Protein AF-A0A935FJX3-F1 (afdb_monomer_lite)

Radius of gyration: 23.92 Å; chains: 1; bounding box: 77×52×72 Å

Sequence (218 aa):
MLRWHYKDALSHGRLLGLSLAWVVLCGPGRDALGQTPKPPTNLRIGAASFPNAQSTGIPAGTVLTPYTGPKVITIATTVIDSKVITGGLEIRAANVLVKNCKISGVGSGEDVIAIATESTGASVTIQDSEIDAGSGPYTGIGDINWTALRVNIYNGHRGVHCYDNCTLQDSYLHDQWAATDGTTHESAARMGQRSRFIHNTLWCNAPISLRTAVALPT

Foldseek 3Di:
DDDDDDDDDDDDDDDDDDDDDDDDDDDDDDDDDDDDPDDPPPPPPPPPDFADPQQFAADPPQAEDADPDDQEACDAQAEAERYEAEAAHEFLYAEYEYENYEFEHHSDDQENYHYDPPRPRGAYEYGRHEFESDQEQHEDEEEDHYEYYRYEYEEHLEDYEYQYQYEYESYEQDQYHDDLVNPGHRFPYHDHPNYHYYRHHRDPPHPPPPPDDPPDDD

Secondary structure (DSSP, 8-state):
--------------------PPP------------PPPPP------TTS---TTTSSSPTT---EE--S-SEE-STT-EEESEEEES-EEE-STTEEEES-EEES-SBTTEEEEE-TTSTT--EEEES-EEE--SSS-EEE-SBSEEEES-EEESSSEEEEEEES-EEES-EE--PPPPTTS-S--EEEEEEET-EEES-EE----------------

pLDDT: mean 80.17, std 25.51, range [26.7, 98.94]

Structure (mmCIF, N/CA/C/O backbone):
data_AF-A0A935FJX3-F1
#
_entry.id   AF-A0A935FJX3-F1
#
loop_
_atom_site.group_PDB
_atom_site.id
_atom_site.type_symbol
_atom_site.label_atom_id
_atom_site.label_alt_id
_atom_site.label_comp_id
_atom_site.label_asym_id
_atom_site.label_entity_id
_atom_site.label_seq_id
_atom_site.pdbx_PDB_ins_code
_atom_site.Cartn_x
_atom_site.Cartn_y
_atom_site.Cartn_z
_atom_site.occupancy
_atom_site.B_iso_or_equiv
_atom_site.auth_seq_id
_atom_site.auth_comp_id
_atom_site.auth_asym_id
_atom_site.auth_atom_id
_atom_site.pdbx_PDB_model_num
ATOM 1 N N . MET A 1 1 ? 8.846 -27.913 28.212 1.00 38.25 1 MET A N 1
ATOM 2 C CA . MET A 1 1 ? 8.078 -28.937 27.468 1.00 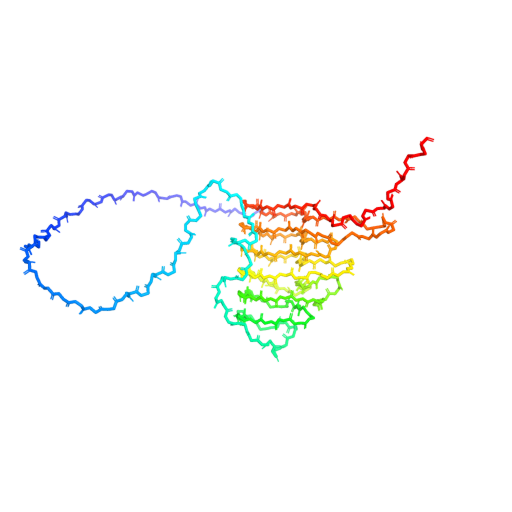38.25 1 MET A CA 1
ATOM 3 C C . MET A 1 1 ? 6.611 -28.817 27.859 1.00 38.25 1 MET A C 1
ATOM 5 O O . MET A 1 1 ? 6.227 -29.355 28.886 1.00 38.25 1 MET A O 1
ATOM 9 N N . LEU A 1 2 ? 5.810 -28.068 27.098 1.00 28.97 2 LEU A N 1
ATOM 10 C CA . LEU A 1 2 ? 4.356 -28.008 27.285 1.00 28.97 2 LEU A CA 1
ATOM 11 C C . LEU A 1 2 ? 3.701 -28.817 26.161 1.00 28.97 2 LEU A C 1
ATOM 13 O O . LEU A 1 2 ? 3.916 -28.533 24.984 1.00 28.97 2 LEU A O 1
ATOM 17 N N . ARG A 1 3 ? 2.968 -29.867 26.540 1.00 29.84 3 ARG A N 1
ATOM 18 C CA . ARG A 1 3 ? 2.226 -30.748 25.633 1.00 29.84 3 ARG A CA 1
ATOM 19 C C . ARG A 1 3 ? 0.878 -30.116 25.292 1.00 29.84 3 ARG A C 1
ATOM 21 O O . ARG A 1 3 ? 0.120 -29.765 26.190 1.00 29.84 3 ARG A O 1
ATOM 28 N N . TRP A 1 4 ? 0.583 -30.034 23.999 1.00 26.70 4 TRP A N 1
ATOM 29 C CA . TRP A 1 4 ? -0.745 -29.762 23.460 1.00 26.70 4 TRP A CA 1
ATOM 30 C C . TRP A 1 4 ? -1.534 -31.074 23.378 1.00 26.70 4 TRP A C 1
ATOM 32 O O . TRP A 1 4 ? -1.023 -32.071 22.871 1.00 26.70 4 TRP A O 1
ATOM 42 N N . HIS A 1 5 ? -2.777 -31.074 23.859 1.00 33.53 5 HIS A N 1
ATOM 43 C CA . HIS A 1 5 ? -3.756 -32.126 23.594 1.00 33.53 5 HIS A CA 1
ATOM 44 C C . HIS A 1 5 ? -4.903 -31.517 22.789 1.00 33.53 5 HIS A C 1
ATOM 46 O O . HIS A 1 5 ? -5.644 -30.688 23.309 1.00 33.53 5 HIS A O 1
ATOM 52 N N . TYR A 1 6 ? -5.060 -31.942 21.537 1.00 31.56 6 TYR A N 1
ATOM 53 C CA . TYR A 1 6 ? -6.287 -31.750 20.768 1.00 31.56 6 TYR A CA 1
ATOM 54 C C . TYR A 1 6 ? -6.837 -33.143 20.450 1.00 31.56 6 TYR A C 1
ATOM 56 O O . TYR A 1 6 ? -6.090 -34.011 20.000 1.00 31.56 6 TYR A O 1
ATOM 64 N N . LYS A 1 7 ? -8.104 -33.384 20.796 1.00 32.78 7 LYS A N 1
ATOM 65 C CA . LYS A 1 7 ? -8.831 -34.625 20.511 1.00 32.78 7 LYS A CA 1
ATOM 66 C C . LYS A 1 7 ? -9.799 -34.364 19.361 1.00 32.78 7 LYS A C 1
ATOM 68 O O . LYS A 1 7 ? -10.560 -33.402 19.418 1.00 32.78 7 LYS A O 1
ATOM 73 N N . ASP A 1 8 ? -9.773 -35.251 18.376 1.00 33.62 8 ASP A N 1
ATOM 74 C CA . ASP A 1 8 ? -10.731 -35.339 17.276 1.00 33.62 8 ASP A CA 1
ATOM 75 C C . ASP A 1 8 ? -12.126 -35.777 17.751 1.00 33.62 8 ASP A C 1
ATOM 77 O O . ASP A 1 8 ? -12.247 -36.597 18.666 1.00 33.62 8 ASP A O 1
ATOM 81 N N . ALA A 1 9 ? -13.172 -35.321 17.053 1.00 32.72 9 ALA A N 1
ATOM 82 C CA . ALA A 1 9 ? -14.440 -36.043 16.945 1.00 32.72 9 ALA A CA 1
ATOM 83 C C . ALA A 1 9 ? -15.172 -35.708 15.630 1.00 32.72 9 ALA A C 1
ATOM 85 O O . ALA A 1 9 ? -15.489 -34.558 15.333 1.00 32.72 9 ALA A O 1
ATOM 86 N N . LEU A 1 10 ? -15.436 -36.764 14.859 1.00 31.12 10 LEU A N 1
ATOM 87 C CA . LEU A 1 10 ? -16.266 -36.846 13.654 1.00 31.12 10 LEU A CA 1
ATOM 88 C C . LEU A 1 10 ? -17.770 -36.745 13.991 1.00 31.12 10 LEU A C 1
ATOM 90 O O . LEU A 1 10 ? -18.183 -37.236 15.038 1.00 31.12 10 LEU A O 1
ATOM 94 N N . SER A 1 11 ? -18.616 -36.272 13.061 1.00 31.97 11 SER A N 1
ATOM 95 C CA . SER A 1 11 ? -19.652 -37.109 12.399 1.00 31.97 11 SER A CA 1
ATOM 96 C C . SER A 1 11 ? -20.742 -36.334 11.620 1.00 31.97 11 SER A C 1
ATOM 98 O O . SER A 1 11 ? -21.301 -35.345 12.073 1.00 31.97 11 SER A O 1
ATOM 100 N N . HIS A 1 12 ? -20.986 -36.856 10.410 1.00 30.33 12 HIS A N 1
ATOM 101 C CA . HIS A 1 12 ? -22.180 -36.960 9.550 1.00 30.33 12 HIS A CA 1
ATOM 102 C C . HIS A 1 12 ? -23.479 -36.164 9.804 1.00 30.33 12 HIS A C 1
ATOM 104 O O . HIS A 1 12 ? -24.055 -36.189 10.883 1.00 30.33 12 HIS A O 1
ATOM 110 N N . GLY A 1 13 ? -24.069 -35.683 8.696 1.00 31.23 13 GLY A N 1
ATOM 111 C CA . GLY A 1 13 ? -25.506 -35.392 8.595 1.00 31.23 13 GLY A CA 1
ATOM 112 C C . GLY A 1 13 ? -25.940 -34.833 7.233 1.00 31.23 13 GLY A C 1
ATOM 113 O O . GLY A 1 13 ? -26.041 -33.623 7.067 1.00 31.23 13 GLY A O 1
ATOM 114 N N . ARG A 1 14 ? -26.204 -35.705 6.246 1.00 35.34 14 ARG A N 1
ATOM 115 C CA . ARG A 1 14 ? -26.937 -35.369 5.005 1.00 35.34 14 ARG A CA 1
ATOM 116 C C . ARG A 1 14 ? -28.437 -35.347 5.306 1.00 35.34 14 ARG A C 1
ATOM 118 O O . ARG A 1 14 ? -28.954 -36.346 5.794 1.00 35.34 14 ARG A O 1
ATOM 125 N N . LEU A 1 15 ? -29.134 -34.282 4.915 1.00 34.88 15 LEU A N 1
ATOM 126 C CA . LEU A 1 15 ? -30.597 -34.238 4.841 1.00 34.88 15 LEU A CA 1
ATOM 127 C C . LEU A 1 15 ? -31.019 -33.687 3.474 1.00 34.88 15 LEU A C 1
ATOM 129 O O . LEU A 1 15 ? -30.702 -32.558 3.107 1.00 34.88 15 LEU A O 1
ATOM 133 N N . LEU A 1 16 ? -31.698 -34.549 2.716 1.00 34.72 16 LEU A N 1
ATOM 134 C CA . LEU A 1 16 ? -32.456 -34.239 1.508 1.00 34.72 16 LEU A CA 1
ATOM 135 C C . LEU A 1 16 ? -33.754 -33.525 1.916 1.00 34.72 16 LEU A C 1
ATOM 137 O O . LEU A 1 16 ? -34.472 -34.020 2.782 1.00 34.72 16 LEU A O 1
ATOM 141 N N . GLY A 1 17 ? -34.060 -32.392 1.282 1.00 34.31 17 GLY A N 1
ATOM 142 C CA . GLY A 1 17 ? -35.293 -31.626 1.482 1.00 34.31 17 GLY A CA 1
ATOM 143 C C . GLY A 1 17 ? -35.914 -31.255 0.136 1.00 34.31 17 GLY A C 1
ATOM 144 O O . GLY A 1 17 ? -35.221 -30.776 -0.756 1.00 34.31 17 GLY A O 1
ATOM 145 N N . LEU A 1 18 ? -37.200 -31.566 -0.006 1.00 33.59 18 LEU A N 1
ATOM 146 C CA . LEU A 1 18 ? -37.967 -31.664 -1.245 1.00 33.59 18 LEU A CA 1
ATOM 147 C C . LEU A 1 18 ? -38.225 -30.333 -1.976 1.00 33.59 18 LEU A C 1
ATOM 149 O O . LEU A 1 18 ? -38.436 -29.288 -1.369 1.00 33.59 18 LEU A O 1
ATOM 153 N N . SER A 1 19 ? -38.281 -30.440 -3.309 1.00 34.25 19 SER A N 1
ATOM 154 C CA . SER A 1 19 ? -38.755 -29.427 -4.260 1.00 34.25 19 SER A CA 1
ATOM 155 C C . SER A 1 19 ? -40.263 -29.191 -4.146 1.00 34.25 19 SER A C 1
ATOM 157 O O . SER A 1 19 ? -41.042 -30.138 -4.226 1.00 34.25 19 SER A O 1
ATOM 159 N N . LEU A 1 20 ? -40.668 -27.920 -4.085 1.00 35.16 20 LEU A N 1
ATOM 160 C CA . LEU A 1 20 ? -42.010 -27.465 -4.450 1.00 35.16 20 LEU A CA 1
ATOM 161 C C . LEU A 1 20 ? -41.908 -26.653 -5.745 1.00 35.16 20 LEU A C 1
ATOM 163 O O . LEU A 1 20 ? -41.325 -25.570 -5.772 1.00 35.16 20 LEU A O 1
ATOM 167 N N . ALA A 1 21 ? -42.461 -27.210 -6.822 1.00 32.62 21 ALA A N 1
ATOM 168 C CA . ALA A 1 21 ? -42.604 -26.548 -8.108 1.00 32.62 21 ALA A CA 1
ATOM 169 C C . ALA A 1 21 ? -43.869 -25.679 -8.098 1.00 32.62 21 ALA A C 1
ATOM 171 O O . ALA A 1 21 ? -44.973 -26.184 -7.898 1.00 32.62 21 ALA A O 1
ATOM 172 N N . TRP A 1 22 ? -43.710 -24.378 -8.335 1.00 30.72 22 TRP A N 1
ATOM 173 C CA . TRP A 1 22 ? -44.823 -23.483 -8.634 1.00 30.72 22 TRP A CA 1
ATOM 174 C C . TRP A 1 22 ? -45.103 -23.512 -10.135 1.00 30.72 22 TRP A C 1
ATOM 176 O O . TRP A 1 22 ? -44.237 -23.200 -10.951 1.00 30.72 22 TRP A O 1
ATOM 186 N N . VAL A 1 23 ? -46.328 -23.892 -10.490 1.00 32.59 23 VAL A N 1
ATOM 187 C CA . VAL A 1 23 ? -46.884 -23.726 -11.833 1.00 32.59 23 VAL A CA 1
ATOM 188 C C . VAL A 1 23 ? -47.288 -22.261 -11.984 1.00 32.59 23 VAL A C 1
ATOM 190 O O . VAL A 1 23 ? -48.165 -21.789 -11.264 1.00 32.59 23 VAL A O 1
ATOM 193 N N . VAL A 1 24 ? -46.667 -21.540 -12.918 1.00 40.38 24 VAL A N 1
ATOM 194 C CA . VAL A 1 24 ? -47.143 -20.224 -13.366 1.00 40.38 24 VAL A CA 1
ATOM 195 C C . VAL A 1 24 ? -47.725 -20.393 -14.766 1.00 40.38 24 VAL A C 1
ATOM 197 O O . VAL A 1 24 ? -47.026 -20.763 -15.707 1.00 40.38 24 VAL A O 1
ATOM 200 N N . LEU A 1 25 ? -49.033 -20.157 -14.875 1.00 35.94 25 LEU A N 1
ATOM 201 C CA . LEU A 1 25 ? -49.780 -20.101 -16.128 1.00 35.94 25 LEU A CA 1
ATOM 202 C C . LEU A 1 25 ? -49.376 -18.856 -16.932 1.00 35.94 25 LEU A C 1
ATOM 204 O O . LEU A 1 25 ? -49.305 -17.752 -16.396 1.00 35.94 25 LEU A O 1
ATOM 208 N N . CYS A 1 26 ? -49.132 -19.044 -18.228 1.00 30.09 26 CYS A N 1
ATOM 209 C CA . CYS A 1 26 ? -48.852 -17.980 -19.187 1.00 30.09 26 CYS A CA 1
ATOM 210 C C . CYS A 1 26 ? -50.169 -17.335 -19.660 1.00 30.09 26 CYS A C 1
ATOM 212 O O . CYS A 1 26 ? -51.070 -18.044 -20.108 1.00 30.09 26 CYS A O 1
ATOM 214 N N . GLY A 1 27 ? -50.274 -16.006 -19.584 1.00 34.66 27 GLY A N 1
ATOM 215 C CA . GLY A 1 27 ? -51.325 -15.208 -20.227 1.00 34.66 27 GLY A CA 1
ATOM 21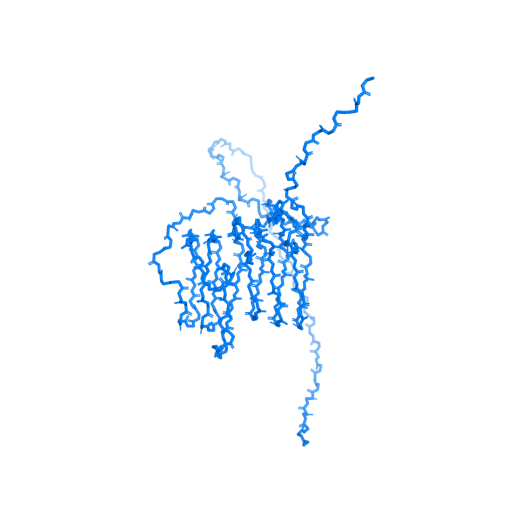6 C C . GLY A 1 27 ? -50.702 -14.154 -21.159 1.00 34.66 27 GLY A C 1
ATOM 217 O O . GLY A 1 27 ? -49.608 -13.677 -20.850 1.00 34.66 27 GLY A O 1
ATOM 218 N N . PRO A 1 28 ? -51.333 -13.790 -22.296 1.00 42.62 28 PRO A N 1
ATOM 219 C CA . PRO A 1 28 ? -50.739 -12.867 -23.259 1.00 42.62 28 PRO A CA 1
ATOM 220 C C . PRO A 1 28 ? -51.239 -11.416 -23.124 1.00 42.62 28 PRO A C 1
ATOM 222 O O . PRO A 1 28 ? -52.433 -11.162 -22.987 1.00 42.62 28 PRO A O 1
ATOM 225 N N . GLY A 1 29 ? -50.305 -10.480 -23.324 1.00 35.19 29 GLY A N 1
ATOM 226 C CA . GLY A 1 29 ? -50.526 -9.068 -23.675 1.00 35.19 29 GLY A CA 1
ATOM 227 C C . GLY A 1 29 ? -50.373 -8.086 -22.510 1.00 35.19 29 GLY A C 1
ATOM 228 O O . GLY A 1 29 ? -50.667 -8.428 -21.377 1.00 35.19 29 GLY A O 1
ATOM 229 N N . ARG A 1 30 ? -49.933 -6.839 -22.689 1.00 45.28 30 ARG A N 1
ATOM 230 C CA . ARG A 1 30 ? -49.362 -6.057 -23.803 1.00 45.28 30 ARG A CA 1
ATOM 231 C C . ARG A 1 30 ? -48.842 -4.752 -23.153 1.00 45.28 30 ARG A C 1
ATOM 233 O O . ARG A 1 30 ? -49.389 -4.326 -22.144 1.00 45.28 30 ARG A O 1
ATOM 240 N N . ASP A 1 31 ? -47.845 -4.148 -23.791 1.00 38.53 31 ASP A N 1
ATOM 241 C CA . ASP A 1 31 ? -47.455 -2.728 -23.737 1.00 38.53 31 ASP A CA 1
ATOM 242 C C . ASP A 1 31 ? -46.665 -2.149 -22.537 1.00 38.53 31 ASP A C 1
ATOM 244 O O . ASP A 1 31 ? -47.139 -2.025 -21.417 1.00 38.53 31 ASP A O 1
ATOM 248 N N . ALA A 1 32 ? -45.445 -1.721 -22.905 1.00 45.38 32 ALA A N 1
ATOM 249 C CA . ALA A 1 32 ? -44.618 -0.605 -22.433 1.00 45.38 32 ALA A CA 1
ATOM 250 C C . ALA A 1 32 ? -44.370 -0.404 -20.923 1.00 45.38 32 ALA A C 1
ATOM 252 O O . ALA A 1 32 ? -45.281 -0.111 -20.162 1.00 45.38 32 ALA A O 1
ATOM 253 N N . LEU A 1 33 ? -43.082 -0.401 -20.538 1.00 39.25 33 LEU A N 1
ATOM 254 C CA . LEU A 1 33 ? -42.351 0.730 -19.926 1.00 39.25 33 LEU A CA 1
ATOM 255 C C . LEU A 1 33 ? -41.021 0.242 -19.311 1.00 39.25 33 LEU A C 1
ATOM 257 O O . LEU A 1 33 ? -40.998 -0.686 -18.512 1.00 39.25 33 LEU A O 1
ATOM 261 N N . GLY A 1 34 ? -39.921 0.925 -19.647 1.00 33.69 34 GLY A N 1
ATOM 262 C CA . GLY A 1 34 ? -38.674 0.905 -18.873 1.00 33.69 34 GLY A CA 1
ATOM 263 C C . GLY A 1 34 ? -37.675 -0.194 -19.238 1.00 33.69 34 GLY A C 1
ATOM 264 O O . GLY A 1 34 ? -37.813 -1.347 -18.842 1.00 33.69 34 GLY A O 1
ATOM 265 N N . GLN A 1 35 ? -36.586 0.185 -19.914 1.00 36.38 35 GLN A N 1
ATOM 266 C CA . GLN A 1 35 ? -35.356 -0.600 -19.836 1.00 36.38 35 GLN A CA 1
ATOM 267 C C . GLN A 1 35 ? -34.901 -0.589 -18.373 1.00 36.38 35 GLN A C 1
ATOM 269 O O . GLN A 1 35 ? -34.485 0.442 -17.847 1.00 36.38 35 GLN A O 1
ATOM 274 N N . THR A 1 36 ? -35.022 -1.727 -17.699 1.00 39.03 36 THR A N 1
ATOM 275 C CA . THR A 1 36 ? -34.422 -1.938 -16.384 1.00 39.03 36 THR A CA 1
ATOM 276 C C . THR A 1 36 ? -32.908 -1.750 -16.506 1.00 39.03 36 THR A C 1
ATOM 278 O O . THR A 1 36 ? -32.323 -2.343 -17.422 1.00 39.03 36 THR A O 1
ATOM 281 N N . PRO A 1 37 ? -32.245 -0.978 -15.624 1.00 40.06 37 PRO A N 1
ATOM 282 C CA . PRO A 1 37 ? -30.791 -0.903 -15.613 1.00 40.06 37 PRO A CA 1
ATOM 283 C C . PRO A 1 37 ? -30.228 -2.319 -15.544 1.00 40.06 37 PRO A C 1
ATOM 285 O O . PRO A 1 37 ? -30.599 -3.096 -14.661 1.00 40.06 37 PRO A O 1
ATOM 288 N N . LYS A 1 38 ? -29.361 -2.669 -16.499 1.00 37.69 38 LYS A N 1
ATOM 289 C CA . LYS A 1 38 ? -28.618 -3.926 -16.455 1.00 37.69 38 LYS A CA 1
ATOM 290 C C . LYS A 1 38 ? -27.923 -3.980 -15.086 1.00 37.69 38 LYS A C 1
ATOM 292 O O . LYS A 1 38 ? -27.174 -3.048 -14.783 1.00 37.69 38 LYS A O 1
ATOM 297 N N . PRO A 1 39 ? -28.155 -5.016 -14.259 1.00 41.69 39 PRO A N 1
ATOM 298 C CA . PRO A 1 39 ? -27.403 -5.189 -13.024 1.00 41.69 39 PRO A CA 1
ATOM 299 C C . PRO A 1 39 ? -25.911 -5.124 -13.365 1.00 41.69 39 PRO A C 1
ATOM 301 O O . PRO A 1 39 ? -25.533 -5.697 -14.397 1.00 41.69 39 PRO A O 1
ATOM 304 N N . PRO A 1 40 ? -25.065 -4.436 -12.572 1.00 49.22 40 PRO A N 1
ATOM 305 C CA . PRO A 1 40 ? -23.633 -4.456 -12.818 1.00 49.22 40 PRO A CA 1
ATOM 306 C C . PRO A 1 40 ? -23.228 -5.918 -12.937 1.00 49.22 40 PRO A C 1
ATOM 308 O O . PRO A 1 40 ? -23.561 -6.745 -12.084 1.00 49.22 40 PRO A O 1
ATOM 311 N N . THR A 1 41 ? -22.612 -6.262 -14.065 1.00 51.47 41 THR A N 1
ATOM 312 C CA . THR A 1 41 ? -22.058 -7.589 -14.276 1.00 51.47 41 THR A CA 1
ATOM 313 C C . THR A 1 41 ? -21.062 -7.805 -13.157 1.00 51.47 41 THR A C 1
ATOM 315 O O . THR A 1 41 ? -19.952 -7.285 -13.218 1.00 51.47 41 THR A O 1
ATOM 318 N N . ASN A 1 42 ? -21.471 -8.551 -12.130 1.00 48.50 42 ASN A N 1
ATOM 319 C CA . ASN A 1 42 ? -20.545 -9.241 -11.259 1.00 48.50 42 ASN A CA 1
ATOM 320 C C . ASN A 1 42 ? -19.652 -10.034 -12.205 1.00 48.50 42 ASN A C 1
ATOM 322 O O . ASN A 1 42 ? -20.078 -11.050 -12.761 1.00 48.50 42 ASN A O 1
ATOM 326 N N . LEU A 1 43 ? -18.449 -9.515 -12.450 1.00 49.91 43 LEU A N 1
ATOM 327 C CA . LEU A 1 43 ? -17.387 -10.247 -13.103 1.00 49.91 43 LEU A CA 1
ATOM 328 C C . LEU A 1 43 ? -17.071 -11.409 -12.165 1.00 49.91 43 LEU A C 1
ATOM 330 O O . LEU A 1 43 ? -16.179 -11.343 -11.326 1.00 49.91 43 LEU A O 1
ATOM 334 N N . ARG A 1 44 ? -17.817 -12.507 -12.300 1.00 49.81 44 ARG A N 1
ATOM 335 C CA . ARG A 1 44 ? -17.239 -13.819 -12.064 1.00 49.81 44 ARG A CA 1
ATOM 336 C C . ARG A 1 44 ? -16.178 -13.967 -13.139 1.00 49.81 44 ARG A C 1
ATOM 338 O O . ARG A 1 44 ? -16.457 -14.456 -14.230 1.00 49.81 44 ARG A O 1
ATOM 345 N N . ILE A 1 45 ? -14.987 -13.460 -12.838 1.00 53.94 45 ILE A N 1
ATOM 346 C CA . ILE A 1 45 ? -13.776 -13.807 -13.561 1.00 53.94 45 ILE A CA 1
ATOM 347 C C . ILE A 1 45 ? -13.719 -15.325 -13.480 1.00 53.94 45 ILE A C 1
ATOM 349 O O . ILE A 1 45 ? -13.597 -15.902 -12.399 1.00 53.94 45 ILE A O 1
ATOM 353 N N . GLY A 1 46 ? -13.958 -15.978 -14.617 1.00 46.06 46 GLY A N 1
ATOM 354 C CA . GLY A 1 46 ? -13.705 -17.402 -14.728 1.00 46.06 46 GLY A CA 1
ATOM 355 C C . GLY A 1 46 ? -12.266 -17.642 -14.290 1.00 46.06 46 GLY A C 1
ATOM 35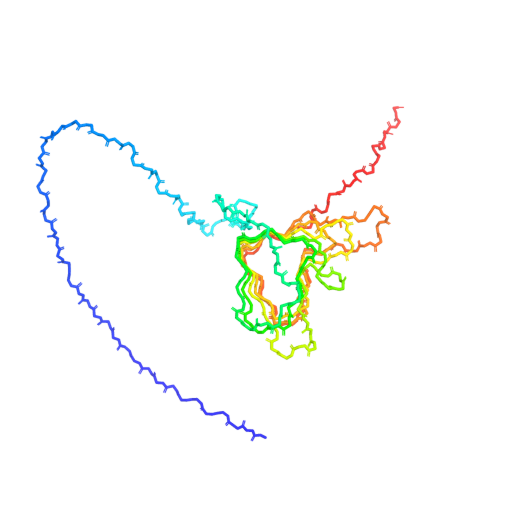6 O O . GLY A 1 46 ? -11.398 -16.823 -14.580 1.00 46.06 46 GLY A O 1
ATOM 357 N N . ALA A 1 47 ? -12.022 -18.746 -13.592 1.00 53.50 47 ALA A N 1
ATOM 358 C CA . ALA A 1 47 ? -10.723 -19.167 -13.068 1.00 53.50 47 ALA A CA 1
ATOM 359 C C . ALA A 1 47 ? -9.648 -19.447 -14.156 1.00 53.50 47 ALA A C 1
ATOM 361 O O . ALA A 1 47 ? -8.815 -20.329 -13.990 1.00 53.50 47 ALA A O 1
ATOM 362 N N . ALA A 1 48 ? -9.690 -18.744 -15.292 1.00 59.56 48 ALA A N 1
ATOM 363 C CA . ALA A 1 48 ? -8.866 -18.947 -16.474 1.00 59.56 48 ALA A CA 1
ATOM 364 C C . ALA A 1 48 ? -7.958 -17.748 -16.818 1.00 59.56 48 ALA A C 1
ATOM 366 O O . ALA A 1 48 ? -7.057 -17.919 -17.633 1.00 59.56 48 ALA A O 1
ATOM 367 N N . SER A 1 49 ? -8.141 -16.561 -16.221 1.00 85.75 49 SER A N 1
ATOM 368 C CA . SER A 1 49 ? -7.252 -15.408 -16.447 1.00 85.75 49 SER A CA 1
ATOM 369 C C . SER A 1 49 ? -6.666 -14.883 -15.143 1.00 85.75 49 SER A C 1
ATOM 371 O O . SER A 1 49 ? -7.412 -14.575 -14.213 1.00 85.75 49 SER A O 1
ATOM 373 N N . PHE A 1 50 ? -5.343 -14.727 -15.117 1.00 93.56 50 PHE A N 1
ATOM 374 C CA . PHE A 1 50 ? -4.652 -14.038 -14.033 1.00 93.56 50 PHE A CA 1
ATOM 375 C C . PHE A 1 50 ? -5.092 -12.558 -13.933 1.00 93.56 50 PHE A C 1
ATOM 377 O O . PHE A 1 50 ? -5.572 -11.998 -14.927 1.00 93.56 50 PHE A O 1
ATOM 384 N N . PRO A 1 51 ? -4.935 -11.915 -12.759 1.00 96.50 51 PRO A N 1
ATOM 385 C CA . PRO A 1 51 ? -5.358 -10.531 -12.541 1.00 96.50 51 PRO A CA 1
ATOM 386 C C . PRO A 1 51 ? -4.699 -9.516 -13.487 1.00 96.50 51 PRO A C 1
ATOM 388 O O . PRO A 1 51 ? -3.596 -9.716 -13.982 1.00 96.50 51 PRO A O 1
ATOM 391 N N . ASN A 1 52 ? -5.362 -8.394 -13.730 1.00 94.94 52 ASN A N 1
ATOM 392 C CA . ASN A 1 52 ? -4.898 -7.299 -14.586 1.00 94.94 52 ASN A CA 1
ATOM 393 C C . ASN A 1 52 ? -5.523 -5.967 -14.141 1.00 94.94 52 ASN A C 1
ATOM 395 O O . ASN A 1 52 ? -6.307 -5.931 -13.191 1.00 94.94 52 ASN A O 1
ATOM 399 N N . ALA A 1 53 ? -5.227 -4.878 -14.853 1.00 93.06 53 ALA A N 1
ATOM 400 C CA . ALA A 1 53 ? -5.744 -3.543 -14.540 1.00 93.06 53 ALA A CA 1
ATOM 401 C C . ALA A 1 53 ? -7.285 -3.444 -14.533 1.00 93.06 53 ALA A C 1
ATOM 403 O O . ALA A 1 53 ? -7.833 -2.587 -13.855 1.00 93.06 53 ALA A O 1
ATOM 404 N N . GLN A 1 54 ? -8.003 -4.299 -15.270 1.00 92.44 54 GLN A N 1
ATOM 405 C CA . GLN A 1 54 ? -9.473 -4.296 -15.311 1.00 92.44 54 GLN A CA 1
ATOM 406 C C . GLN A 1 54 ? -10.117 -5.098 -14.170 1.00 92.44 54 GLN A C 1
ATOM 408 O O . GLN A 1 54 ? -11.317 -4.971 -13.931 1.00 92.44 54 GLN A O 1
ATOM 413 N N . SER A 1 55 ? -9.350 -5.963 -13.506 1.00 94.56 55 SER A N 1
ATOM 414 C CA . SER A 1 55 ? -9.825 -6.886 -12.464 1.00 94.56 55 SER A CA 1
ATOM 415 C C . SER A 1 55 ? -9.263 -6.598 -11.073 1.00 94.56 55 SER A C 1
ATOM 417 O O . SER A 1 55 ? -9.639 -7.263 -10.108 1.00 94.56 55 SER A O 1
ATOM 419 N N . THR A 1 56 ? -8.378 -5.611 -10.971 1.00 98.06 56 THR A N 1
ATOM 420 C CA . THR A 1 56 ? -7.700 -5.190 -9.744 1.00 98.06 56 THR A CA 1
ATOM 421 C C . THR A 1 56 ? -7.765 -3.679 -9.601 1.00 98.06 56 THR A C 1
ATOM 423 O O . THR A 1 56 ? -8.091 -2.967 -10.549 1.00 98.06 56 THR A O 1
ATOM 426 N N . GLY A 1 57 ? -7.425 -3.185 -8.417 1.00 98.38 57 GLY A N 1
ATOM 427 C CA . GLY A 1 57 ? -7.492 -1.769 -8.115 1.00 98.38 57 GLY A CA 1
ATOM 428 C C . GLY A 1 57 ? -8.906 -1.348 -7.750 1.00 98.38 57 GLY A C 1
ATOM 429 O O . GLY A 1 57 ? -9.690 -2.129 -7.210 1.00 98.38 57 GLY A O 1
ATOM 430 N N . ILE A 1 58 ? -9.209 -0.085 -8.011 1.00 98.56 58 ILE A N 1
ATOM 431 C CA . ILE A 1 58 ? -10.451 0.539 -7.568 1.00 98.56 58 ILE A CA 1
ATOM 432 C C . ILE A 1 58 ? -11.614 0.024 -8.428 1.00 98.56 58 ILE A C 1
ATOM 434 O O . ILE A 1 58 ? -11.536 0.104 -9.657 1.00 98.56 58 ILE A O 1
ATOM 438 N N . PRO A 1 59 ? -12.723 -0.465 -7.838 1.00 97.62 59 PRO A N 1
ATOM 439 C CA . PRO A 1 59 ? -13.841 -0.972 -8.619 1.00 97.62 59 PRO A CA 1
ATOM 440 C C . PRO A 1 59 ? -14.430 0.119 -9.515 1.00 97.62 59 PRO A C 1
ATOM 442 O O . PRO A 1 59 ? -14.620 1.264 -9.087 1.00 97.62 59 PRO A O 1
ATOM 445 N N . ALA A 1 60 ? -14.761 -0.237 -10.755 1.00 95.56 60 ALA A N 1
ATOM 446 C CA . ALA A 1 60 ? -15.343 0.698 -11.709 1.00 95.56 60 ALA A CA 1
ATOM 447 C C . ALA A 1 60 ? -16.613 1.362 -11.141 1.00 95.56 60 ALA A C 1
ATOM 449 O O . ALA A 1 60 ? -17.496 0.692 -10.605 1.00 95.56 60 ALA A O 1
ATOM 450 N N . GLY A 1 61 ? -16.707 2.687 -11.271 1.00 96.75 61 GLY A N 1
ATOM 451 C CA . GLY A 1 61 ? -17.826 3.475 -10.743 1.00 96.75 61 GLY A CA 1
ATOM 452 C C . GLY A 1 61 ? -17.690 3.896 -9.276 1.00 96.75 61 GLY A C 1
ATOM 453 O O . GLY A 1 61 ? -18.568 4.599 -8.777 1.00 96.75 61 GLY A O 1
ATOM 454 N N . THR A 1 62 ? -16.604 3.527 -8.589 1.00 98.06 62 THR A N 1
ATOM 455 C CA . THR A 1 62 ? -16.315 4.047 -7.245 1.00 98.06 62 THR A CA 1
ATOM 456 C C . THR A 1 62 ? -16.118 5.562 -7.295 1.00 98.06 62 THR A C 1
ATOM 458 O O . THR A 1 62 ? -15.287 6.072 -8.047 1.00 98.06 62 THR A O 1
ATOM 461 N N . VAL A 1 63 ? -16.859 6.288 -6.459 1.00 98.38 63 VAL A N 1
ATOM 462 C CA . VAL A 1 63 ? -16.696 7.735 -6.284 1.00 98.38 63 VAL A CA 1
ATOM 463 C C . VAL A 1 63 ? -15.693 7.986 -5.166 1.00 98.38 63 VAL A C 1
ATOM 465 O O . VAL A 1 63 ? -15.970 7.707 -4.001 1.00 98.38 63 VAL A O 1
ATOM 468 N N . LEU A 1 64 ? -14.529 8.531 -5.518 1.00 98.62 64 LEU A N 1
ATOM 469 C CA . LEU A 1 64 ? -13.487 8.855 -4.548 1.00 98.62 64 LEU A CA 1
ATOM 470 C C . LEU A 1 64 ? -13.649 10.273 -4.008 1.00 98.62 64 LEU A C 1
ATOM 472 O O . LEU A 1 64 ? -13.978 11.207 -4.737 1.00 98.62 64 LEU A O 1
ATOM 476 N N . THR A 1 65 ? -13.339 10.443 -2.727 1.00 98.75 65 THR A N 1
ATOM 477 C CA . THR A 1 65 ? -13.257 11.759 -2.077 1.00 98.75 65 THR A CA 1
ATOM 478 C C . THR A 1 65 ? -11.879 11.967 -1.455 1.00 98.75 65 THR A C 1
ATOM 480 O O . THR A 1 65 ? -11.221 10.986 -1.106 1.00 98.75 65 THR A O 1
ATOM 483 N N . PRO A 1 66 ? -11.405 13.210 -1.284 1.00 98.75 66 PRO A N 1
ATOM 484 C CA . PRO A 1 66 ? -10.137 13.450 -0.606 1.00 98.75 66 PRO A CA 1
ATOM 485 C C . PRO A 1 66 ? -10.125 12.862 0.811 1.00 98.75 66 PRO A C 1
ATOM 487 O O . PRO A 1 66 ? -11.098 12.990 1.562 1.00 98.75 66 PRO A O 1
ATOM 490 N N . TYR A 1 67 ? -9.023 12.218 1.186 1.00 98.62 67 TYR A N 1
ATOM 491 C CA . TYR A 1 67 ? -8.764 11.847 2.570 1.00 98.62 67 TYR A CA 1
ATOM 492 C C . TYR A 1 67 ? -8.217 13.048 3.339 1.00 98.62 67 TYR A C 1
ATOM 494 O O . TYR A 1 67 ? -7.193 13.615 2.972 1.00 98.62 67 TYR A O 1
ATOM 502 N N . THR A 1 68 ? -8.887 13.409 4.429 1.00 97.94 68 THR A N 1
ATOM 503 C CA . THR A 1 68 ? -8.485 14.511 5.320 1.00 97.94 68 THR A CA 1
ATOM 504 C C . THR A 1 68 ? -8.126 14.024 6.724 1.00 97.94 68 THR A C 1
ATOM 506 O O . THR A 1 68 ? -7.976 14.830 7.639 1.00 97.94 68 THR A O 1
ATOM 509 N N . GLY A 1 69 ? -8.062 12.704 6.919 1.00 98.00 69 GLY A N 1
ATOM 510 C CA . GLY A 1 69 ? -7.711 12.100 8.197 1.00 98.00 69 GLY A CA 1
ATOM 511 C C . GLY A 1 69 ? -6.197 12.055 8.436 1.00 98.00 69 GLY A C 1
ATOM 512 O O . GLY A 1 69 ? -5.407 12.482 7.588 1.00 98.00 69 GLY A O 1
ATOM 513 N N . PRO A 1 70 ? -5.773 11.524 9.594 1.00 97.94 70 PRO A N 1
ATOM 514 C CA . PRO A 1 70 ? -4.361 11.381 9.915 1.00 97.94 70 PRO A CA 1
ATOM 515 C C . PRO A 1 70 ? -3.688 10.352 9.002 1.00 97.94 70 PRO A C 1
ATOM 517 O O . PRO A 1 70 ? -4.302 9.361 8.608 1.00 97.94 70 PRO A O 1
ATOM 520 N N . LYS A 1 71 ? -2.404 10.564 8.709 1.00 97.81 71 LYS A N 1
ATOM 521 C CA . LYS A 1 71 ? -1.574 9.605 7.961 1.00 97.81 71 LYS A CA 1
ATOM 522 C C . LYS A 1 71 ? -1.033 8.483 8.838 1.00 97.81 71 LYS A C 1
ATOM 524 O O . LYS A 1 71 ? -0.888 7.359 8.374 1.00 97.81 71 LYS A O 1
ATOM 529 N N . VAL A 1 72 ? -0.766 8.797 10.105 1.00 98.44 72 VAL A N 1
ATOM 530 C CA . VAL A 1 72 ? -0.381 7.816 11.119 1.00 98.44 72 VAL A CA 1
ATOM 531 C C . VAL A 1 72 ? -1.655 7.257 11.741 1.00 98.44 72 VAL A C 1
ATOM 533 O O . VAL A 1 72 ? -2.373 7.961 12.454 1.00 98.44 72 VAL A O 1
ATOM 536 N N . ILE A 1 73 ? -1.956 5.997 11.449 1.00 98.62 73 ILE A N 1
ATOM 537 C CA . ILE A 1 73 ? -3.164 5.321 11.911 1.00 98.62 73 ILE A CA 1
ATOM 538 C C . ILE A 1 73 ? -2.860 4.610 13.223 1.00 98.62 73 ILE A C 1
ATOM 540 O O . ILE A 1 73 ? -2.170 3.593 13.250 1.00 98.62 73 ILE A O 1
ATOM 544 N N . THR A 1 74 ? -3.389 5.153 14.316 1.00 98.31 74 THR A N 1
ATOM 545 C CA . THR A 1 74 ? -3.150 4.669 15.687 1.00 98.31 74 THR A CA 1
ATOM 546 C C . THR A 1 74 ? -4.376 4.024 16.329 1.00 98.31 74 THR A C 1
ATOM 548 O O . THR A 1 74 ? -4.272 3.422 17.395 1.00 98.31 74 THR A O 1
ATOM 551 N N . ILE A 1 75 ? -5.538 4.103 15.677 1.00 98.31 75 ILE A N 1
ATOM 552 C CA . ILE A 1 75 ? -6.794 3.551 16.185 1.00 98.31 75 ILE A CA 1
ATOM 553 C C . ILE A 1 75 ? -7.039 2.186 15.537 1.00 98.31 75 ILE A C 1
ATOM 555 O O . ILE A 1 75 ? -7.092 2.067 14.309 1.00 98.31 75 ILE A O 1
ATOM 559 N N . ALA A 1 76 ? -7.189 1.147 16.361 1.00 98.31 76 ALA A N 1
ATOM 560 C CA . ALA A 1 76 ? -7.468 -0.205 15.886 1.00 98.31 76 ALA A CA 1
ATOM 561 C C . ALA A 1 76 ? -8.805 -0.262 15.139 1.00 98.31 76 ALA A C 1
ATOM 563 O O . ALA A 1 76 ? -9.724 0.497 15.444 1.00 98.31 76 ALA A O 1
ATOM 564 N N . THR A 1 77 ? -8.935 -1.176 14.178 1.00 98.31 77 THR A N 1
ATOM 565 C CA . THR A 1 77 ? -10.158 -1.366 13.370 1.00 98.31 77 THR A CA 1
ATOM 566 C C . THR A 1 77 ? -10.583 -0.152 12.536 1.00 98.31 77 THR A C 1
ATOM 568 O O . THR A 1 77 ? -11.699 -0.116 12.020 1.00 98.31 77 THR A O 1
ATOM 571 N N . THR A 1 78 ? -9.697 0.839 12.369 1.00 98.81 78 THR A N 1
ATOM 572 C CA . THR A 1 78 ? -9.944 1.986 11.484 1.00 98.81 78 THR A CA 1
ATOM 573 C C . THR A 1 78 ? -10.246 1.502 10.070 1.00 98.81 78 THR A C 1
ATOM 575 O O . THR A 1 78 ? -9.516 0.674 9.525 1.00 98.81 78 THR A O 1
ATOM 578 N N . VAL A 1 79 ? -11.297 2.059 9.467 1.00 98.88 79 VAL A N 1
ATOM 579 C CA . VAL A 1 79 ? -11.669 1.806 8.073 1.00 98.88 79 VAL A CA 1
ATOM 580 C C . VAL A 1 79 ? -11.476 3.083 7.264 1.00 98.88 79 VAL A C 1
ATOM 582 O O . VAL A 1 79 ? -12.072 4.114 7.574 1.00 98.88 79 VAL A O 1
ATOM 585 N N . ILE A 1 80 ? -10.670 3.005 6.208 1.00 98.88 80 ILE A N 1
ATOM 586 C CA . ILE A 1 80 ? -10.498 4.066 5.216 1.00 98.88 80 ILE A CA 1
ATOM 587 C C . ILE A 1 80 ? -11.051 3.546 3.891 1.00 98.88 80 ILE A C 1
ATOM 589 O O . ILE A 1 80 ? -10.525 2.586 3.331 1.00 98.88 80 ILE A O 1
ATOM 593 N N . ASP A 1 81 ? -12.137 4.155 3.420 1.00 98.88 81 ASP A N 1
ATOM 594 C CA . ASP A 1 81 ? -12.908 3.678 2.270 1.00 98.88 81 ASP A CA 1
ATOM 595 C C . ASP A 1 81 ? -13.142 4.789 1.246 1.00 98.88 81 ASP A C 1
ATOM 597 O O . ASP A 1 81 ? -13.562 5.894 1.612 1.00 98.88 81 ASP A O 1
ATOM 601 N N . SER A 1 82 ? -12.928 4.472 -0.032 1.00 98.81 82 SER A N 1
ATOM 602 C CA . SER A 1 82 ? -13.300 5.323 -1.168 1.00 98.81 82 SER A CA 1
ATOM 603 C C . SER A 1 82 ? -12.615 6.691 -1.118 1.00 98.81 82 SER A C 1
ATOM 605 O O . SER A 1 82 ? -13.239 7.747 -1.298 1.00 98.81 82 SER A O 1
ATOM 607 N N . LYS A 1 83 ? -11.307 6.676 -0.820 1.00 98.88 83 LYS A N 1
ATOM 608 C CA . LYS A 1 83 ? -10.500 7.886 -0.657 1.00 98.88 83 LYS A CA 1
ATOM 609 C C . LYS A 1 83 ? -9.364 8.023 -1.658 1.00 98.88 83 LYS A C 1
ATOM 611 O O . LYS A 1 83 ? -8.732 7.046 -2.041 1.00 98.88 83 LYS A O 1
ATOM 616 N N . VAL A 1 84 ? -9.062 9.275 -1.998 1.00 98.88 84 VAL A N 1
ATOM 617 C CA . VAL A 1 84 ? -7.762 9.672 -2.548 1.00 98.88 84 VAL A CA 1
ATOM 618 C C . VAL A 1 84 ? -6.865 10.088 -1.385 1.00 98.88 84 VAL A C 1
ATOM 620 O O . VAL A 1 84 ? -7.176 11.049 -0.679 1.00 98.88 84 VAL A O 1
ATOM 623 N N . ILE A 1 85 ? -5.772 9.362 -1.177 1.00 98.88 85 ILE A N 1
ATOM 624 C CA . ILE A 1 85 ? -4.811 9.572 -0.092 1.00 98.88 85 ILE A CA 1
ATOM 625 C C . ILE A 1 85 ? -3.485 10.020 -0.702 1.00 98.88 85 ILE A C 1
ATOM 627 O O . ILE A 1 85 ? -2.876 9.287 -1.479 1.00 98.88 85 ILE A O 1
ATOM 631 N N . THR A 1 86 ? -3.028 11.217 -0.331 1.00 97.94 86 THR A N 1
ATOM 632 C CA . THR A 1 86 ? -1.756 11.782 -0.801 1.00 97.94 86 THR A CA 1
ATOM 633 C C . THR A 1 86 ? -0.716 11.839 0.316 1.00 97.94 86 THR A C 1
ATOM 635 O O . THR A 1 86 ? -0.945 12.418 1.383 1.00 97.94 86 THR A O 1
ATOM 638 N N . GLY A 1 87 ? 0.465 11.300 0.034 1.00 96.56 87 GLY A N 1
ATOM 639 C CA . GLY A 1 87 ? 1.585 11.136 0.955 1.00 96.56 87 GLY A CA 1
ATOM 640 C C . GLY A 1 87 ? 1.400 9.990 1.948 1.00 96.56 87 GLY A C 1
ATOM 641 O O . GLY A 1 87 ? 1.698 10.203 3.118 1.00 96.56 87 GLY A O 1
ATOM 642 N N . GLY A 1 88 ? 0.871 8.859 1.465 1.00 98.31 88 GLY A N 1
ATOM 643 C CA . GLY A 1 88 ? 0.920 7.542 2.102 1.00 98.31 88 GLY A CA 1
ATOM 644 C C . GLY A 1 88 ? 0.228 7.379 3.456 1.00 98.31 88 GLY A C 1
ATOM 645 O O . GLY A 1 88 ? -0.456 8.277 3.953 1.00 98.31 88 GLY A O 1
ATOM 646 N N . LEU A 1 89 ? 0.397 6.189 4.035 1.00 98.81 89 LEU A N 1
ATOM 647 C CA . LEU A 1 89 ? -0.102 5.807 5.357 1.00 98.81 89 LEU A CA 1
ATOM 648 C C . LEU A 1 89 ? 0.990 5.104 6.164 1.00 98.81 89 LEU A C 1
ATOM 650 O O . LEU A 1 89 ? 1.711 4.254 5.648 1.00 98.81 89 LEU A O 1
ATOM 654 N N . GLU A 1 90 ? 1.042 5.412 7.455 1.00 98.56 90 GLU A N 1
ATOM 655 C CA . GLU A 1 90 ? 1.821 4.673 8.441 1.00 98.56 90 GLU A CA 1
ATOM 656 C C . GLU A 1 90 ? 0.861 3.977 9.410 1.00 98.56 90 GLU A C 1
ATOM 658 O O . GLU A 1 90 ? 0.098 4.620 10.135 1.00 98.56 90 GLU A O 1
ATOM 663 N N . ILE A 1 91 ? 0.874 2.650 9.423 1.00 98.69 91 ILE A N 1
ATOM 664 C CA . ILE A 1 91 ? -0.026 1.828 10.225 1.00 98.69 91 ILE A CA 1
ATOM 665 C C . ILE A 1 91 ? 0.662 1.449 11.532 1.00 98.69 91 ILE A C 1
ATOM 667 O O . ILE A 1 91 ? 1.609 0.667 11.545 1.00 98.69 91 ILE A O 1
ATOM 671 N N . ARG A 1 92 ? 0.138 1.967 12.645 1.00 98.44 92 ARG A N 1
ATOM 672 C CA . ARG A 1 92 ? 0.566 1.633 14.015 1.00 98.44 92 ARG A CA 1
ATOM 673 C C . ARG A 1 92 ? -0.510 0.895 14.812 1.00 98.44 92 ARG A C 1
ATOM 675 O O . ARG A 1 92 ? -0.330 0.617 15.993 1.00 98.44 92 ARG A O 1
ATOM 682 N N . ALA A 1 93 ? -1.645 0.604 14.182 1.00 98.12 93 ALA A N 1
ATOM 683 C CA . ALA A 1 93 ? -2.815 0.020 14.815 1.00 98.12 93 ALA A CA 1
ATOM 684 C C . ALA A 1 93 ? -3.143 -1.368 14.261 1.00 98.12 93 ALA A C 1
ATOM 686 O O . ALA A 1 93 ? -2.816 -1.693 13.120 1.00 98.12 93 ALA A O 1
ATOM 687 N N . ALA A 1 94 ? -3.829 -2.175 15.067 1.00 98.50 94 ALA A N 1
ATOM 688 C CA . ALA A 1 94 ? -4.282 -3.499 14.664 1.00 98.50 94 ALA A CA 1
ATOM 689 C C . ALA A 1 94 ? -5.543 -3.439 13.791 1.00 98.50 94 ALA A C 1
ATOM 691 O O . ALA A 1 94 ? -6.459 -2.654 14.050 1.00 98.50 94 ALA A O 1
ATOM 692 N N . ASN A 1 95 ? -5.635 -4.360 12.833 1.00 98.31 95 ASN A N 1
ATOM 693 C CA . ASN A 1 95 ? -6.831 -4.650 12.041 1.00 98.31 95 ASN A CA 1
ATOM 694 C C . ASN A 1 95 ? -7.362 -3.445 11.252 1.00 98.31 95 ASN A C 1
ATOM 696 O O . ASN A 1 95 ? -8.574 -3.264 11.139 1.00 98.31 95 ASN A O 1
ATOM 700 N N . VAL A 1 96 ? -6.471 -2.608 10.720 1.00 98.88 96 VAL A N 1
ATOM 701 C CA . VAL A 1 96 ? -6.869 -1.505 9.837 1.00 98.88 96 VAL A CA 1
ATOM 702 C C . VAL A 1 96 ? -7.371 -2.071 8.508 1.00 98.88 96 VAL A C 1
ATOM 704 O O . VAL A 1 96 ? -6.802 -3.022 7.973 1.00 98.88 96 VAL A O 1
ATOM 707 N N . LEU A 1 97 ? -8.425 -1.476 7.954 1.00 98.94 97 LEU A N 1
ATOM 708 C CA . LEU A 1 97 ? -8.939 -1.796 6.626 1.00 98.94 97 LEU A CA 1
ATOM 709 C C . LEU A 1 97 ? -8.838 -0.569 5.725 1.00 98.94 97 LEU A C 1
ATOM 711 O O . LEU A 1 97 ? -9.456 0.459 5.991 1.00 98.94 97 LEU A O 1
ATOM 715 N N . VAL A 1 98 ? -8.103 -0.699 4.629 1.00 98.94 98 VAL A N 1
ATOM 716 C CA . VAL A 1 98 ? -8.030 0.297 3.561 1.00 98.94 98 VAL A CA 1
ATOM 717 C C . VAL A 1 98 ? -8.664 -0.317 2.321 1.00 98.94 98 VAL A C 1
ATOM 719 O O . VAL A 1 98 ? -8.190 -1.344 1.838 1.00 98.94 98 VAL A O 1
ATOM 722 N N . LYS A 1 99 ? -9.759 0.256 1.816 1.00 98.88 99 LYS A N 1
ATOM 723 C CA . LYS A 1 99 ? -10.460 -0.311 0.657 1.00 98.88 99 LYS A CA 1
ATOM 724 C C . LYS A 1 99 ? -10.957 0.732 -0.334 1.00 98.88 99 LYS A C 1
ATOM 726 O O . LYS A 1 99 ? -11.315 1.836 0.063 1.00 98.88 99 LYS A O 1
ATOM 731 N N . ASN A 1 100 ? -11.023 0.371 -1.615 1.00 98.81 100 ASN A N 1
ATOM 732 C CA . ASN A 1 100 ? -11.493 1.262 -2.683 1.00 98.81 100 ASN A CA 1
ATOM 733 C C . ASN A 1 100 ? -10.710 2.585 -2.755 1.00 98.81 100 ASN A C 1
ATOM 735 O O . ASN A 1 100 ? -11.273 3.627 -3.075 1.00 98.81 100 ASN A O 1
ATOM 739 N N . CYS A 1 101 ? -9.428 2.579 -2.394 1.00 98.94 101 CYS A N 1
ATOM 740 C CA . CYS A 1 101 ? -8.632 3.796 -2.266 1.00 98.94 101 CYS A CA 1
ATOM 741 C C . CYS A 1 101 ? -7.654 3.964 -3.428 1.00 98.94 101 CYS A C 1
ATOM 743 O O . CYS A 1 101 ? -7.144 2.985 -3.967 1.00 98.94 101 CYS A O 1
ATOM 745 N N . LYS A 1 102 ? -7.341 5.221 -3.754 1.00 98.88 102 LYS A N 1
ATOM 746 C CA . LYS A 1 102 ? -6.157 5.596 -4.533 1.00 98.88 102 LYS A CA 1
ATOM 747 C C . LYS A 1 102 ? -5.125 6.186 -3.586 1.00 98.88 102 LYS A C 1
ATOM 749 O O . LYS A 1 102 ? -5.426 7.163 -2.902 1.00 98.88 102 LYS A O 1
ATOM 754 N N . ILE A 1 103 ? -3.933 5.609 -3.541 1.00 98.88 103 ILE A N 1
ATOM 755 C CA . ILE A 1 103 ? -2.905 5.958 -2.560 1.00 98.88 103 ILE A CA 1
ATOM 756 C C . ILE A 1 103 ? -1.629 6.316 -3.308 1.00 98.88 103 ILE A C 1
ATOM 758 O O . ILE A 1 103 ? -1.190 5.565 -4.173 1.00 98.88 103 ILE A O 1
ATOM 762 N N . SER A 1 104 ? -1.037 7.461 -2.985 1.00 98.62 104 SER A N 1
ATOM 763 C CA . SER A 1 104 ? 0.247 7.877 -3.544 1.00 98.62 104 SER A CA 1
ATOM 764 C C . SER A 1 104 ? 1.109 8.586 -2.510 1.00 98.62 104 SER A C 1
ATOM 766 O O . SER A 1 104 ? 0.609 9.079 -1.496 1.00 98.62 104 SER A O 1
ATOM 768 N N . GLY A 1 105 ? 2.409 8.669 -2.789 1.00 95.69 105 GLY A N 1
ATOM 769 C CA . GLY A 1 105 ? 3.400 9.287 -1.911 1.00 95.69 105 GLY A CA 1
ATOM 770 C C . GLY A 1 105 ? 3.715 8.449 -0.670 1.00 95.69 105 GLY A C 1
ATOM 771 O O . GLY A 1 105 ? 2.991 7.528 -0.318 1.00 95.69 105 GLY A O 1
ATOM 772 N N . VAL A 1 106 ? 4.817 8.773 -0.005 1.00 94.50 106 VAL A N 1
ATOM 773 C CA . VAL A 1 106 ? 5.395 7.933 1.053 1.00 94.50 106 VAL A CA 1
ATOM 774 C C . VAL A 1 106 ? 4.714 8.173 2.400 1.00 94.50 106 VAL A C 1
ATOM 776 O O . VAL A 1 106 ? 4.532 9.324 2.798 1.00 94.50 106 VAL A O 1
ATOM 779 N N . GLY A 1 107 ? 4.355 7.091 3.093 1.00 90.19 107 GLY A N 1
ATOM 780 C CA . GLY A 1 107 ? 3.799 7.112 4.445 1.00 90.19 107 GLY A CA 1
ATOM 781 C C . GLY A 1 107 ? 4.889 7.176 5.514 1.00 90.19 107 GLY A C 1
ATOM 782 O O . GLY A 1 107 ? 4.832 8.030 6.394 1.00 90.19 107 GLY A O 1
ATOM 783 N N . SER A 1 108 ? 5.900 6.309 5.411 1.00 95.50 108 SER A N 1
ATOM 784 C CA . SER A 1 108 ? 7.103 6.330 6.252 1.00 95.50 108 SER A CA 1
ATOM 785 C C . SER A 1 108 ? 8.261 5.620 5.543 1.00 95.50 108 SER A C 1
ATOM 787 O O . SER A 1 108 ? 8.035 4.690 4.771 1.00 95.50 108 SER A O 1
ATOM 789 N N . GLY A 1 109 ? 9.499 6.060 5.786 1.00 94.75 109 GLY A N 1
ATOM 790 C CA . GLY A 1 109 ? 10.689 5.497 5.141 1.00 94.75 109 GLY A CA 1
ATOM 791 C C . GLY A 1 109 ? 10.649 5.629 3.615 1.00 94.75 109 GLY A C 1
ATOM 792 O O . GLY A 1 109 ? 10.662 6.740 3.093 1.00 94.75 109 GLY A O 1
ATOM 793 N N . GLU A 1 110 ? 10.606 4.493 2.919 1.00 95.25 110 GLU A N 1
ATOM 794 C CA . GLU A 1 110 ? 10.454 4.395 1.457 1.00 95.25 110 GLU A CA 1
ATOM 795 C C . GLU A 1 110 ? 9.073 3.844 1.050 1.00 95.25 110 GLU A C 1
ATOM 797 O O . GLU A 1 110 ? 8.798 3.684 -0.141 1.00 95.25 110 GLU A O 1
ATOM 802 N N . ASP A 1 111 ? 8.198 3.546 2.014 1.00 98.19 111 ASP A N 1
ATOM 803 C CA . ASP A 1 111 ? 6.963 2.806 1.776 1.00 98.19 111 ASP A CA 1
ATOM 804 C C . ASP A 1 111 ? 5.755 3.742 1.653 1.00 98.19 111 ASP A C 1
ATOM 806 O O . ASP A 1 111 ? 5.511 4.603 2.505 1.00 98.19 111 ASP A O 1
ATOM 810 N N . VAL A 1 112 ? 4.935 3.545 0.617 1.00 98.62 112 VAL A N 1
ATOM 811 C CA . VAL A 1 112 ? 3.637 4.227 0.484 1.00 98.62 112 VAL A CA 1
ATOM 812 C C . VAL A 1 112 ? 2.687 3.793 1.596 1.00 98.62 112 VAL A C 1
ATOM 814 O O . VAL A 1 112 ? 2.031 4.631 2.218 1.00 98.62 112 VAL A O 1
ATOM 817 N N . ILE A 1 113 ? 2.643 2.490 1.876 1.00 98.69 113 ILE A N 1
ATOM 818 C CA . ILE A 1 113 ? 1.964 1.920 3.039 1.00 98.69 113 ILE A CA 1
ATOM 819 C C . ILE A 1 113 ? 3.015 1.247 3.917 1.00 98.69 113 ILE A C 1
ATOM 821 O O . ILE A 1 113 ? 3.458 0.133 3.629 1.00 98.69 113 ILE A O 1
ATOM 825 N N . ALA A 1 114 ? 3.391 1.935 4.992 1.00 98.19 114 ALA A N 1
ATOM 826 C CA . ALA A 1 114 ? 4.321 1.444 5.998 1.00 98.19 114 ALA A CA 1
ATOM 827 C C . ALA A 1 114 ? 3.551 0.797 7.156 1.00 98.19 114 ALA A C 1
ATOM 829 O O . ALA A 1 114 ? 2.568 1.364 7.638 1.00 98.19 114 ALA A O 1
ATOM 830 N N . ILE A 1 115 ? 4.004 -0.359 7.640 1.00 98.12 115 ILE A N 1
ATOM 831 C CA . ILE A 1 115 ? 3.498 -0.973 8.873 1.00 98.12 115 ILE A CA 1
ATOM 832 C C . ILE A 1 115 ? 4.610 -0.864 9.913 1.00 98.12 115 ILE A C 1
ATOM 834 O O . ILE A 1 115 ? 5.687 -1.425 9.733 1.00 98.12 115 ILE A O 1
ATOM 838 N N . ALA A 1 116 ? 4.355 -0.136 10.999 1.00 94.56 116 ALA A N 1
ATOM 839 C CA . ALA A 1 116 ? 5.353 0.128 12.028 1.00 94.56 116 ALA A CA 1
ATOM 840 C C . ALA A 1 116 ? 5.730 -1.162 12.774 1.00 94.56 116 ALA A C 1
ATOM 842 O O . ALA A 1 116 ? 4.936 -1.702 13.550 1.00 94.56 116 ALA A O 1
ATOM 843 N N . THR A 1 117 ? 6.947 -1.656 12.544 1.00 90.50 117 THR A N 1
ATOM 844 C CA . THR A 1 117 ? 7.437 -2.934 13.094 1.00 90.50 117 THR A CA 1
ATOM 845 C C . THR A 1 117 ? 7.601 -2.920 14.615 1.00 90.50 117 THR A C 1
ATOM 847 O O . THR A 1 117 ? 7.489 -3.957 15.268 1.00 90.50 117 THR A O 1
ATOM 850 N N . GLU A 1 118 ? 7.809 -1.741 15.198 1.00 89.31 118 GLU A N 1
ATOM 851 C CA . GLU A 1 118 ? 7.885 -1.508 16.637 1.00 89.31 118 GLU A CA 1
ATOM 852 C C . GLU A 1 118 ? 6.506 -1.465 17.317 1.00 89.31 118 GLU A C 1
ATOM 854 O O . GLU A 1 118 ? 6.407 -1.574 18.542 1.00 89.31 118 GLU A O 1
ATOM 859 N N . SER A 1 119 ? 5.426 -1.323 16.542 1.00 86.88 119 SER A N 1
ATOM 860 C CA . SER A 1 119 ? 4.059 -1.277 17.062 1.00 86.88 119 SER A CA 1
ATOM 861 C C . SER A 1 119 ? 3.493 -2.690 17.196 1.00 86.88 119 SER A C 1
ATOM 863 O O . SER A 1 119 ? 3.184 -3.369 16.216 1.00 86.88 119 SER A O 1
ATOM 865 N N . THR A 1 120 ? 3.322 -3.144 18.440 1.00 89.06 120 THR A N 1
ATOM 866 C CA . THR A 1 120 ? 2.806 -4.491 18.719 1.00 89.06 120 THR A CA 1
ATOM 867 C C . THR A 1 120 ? 1.411 -4.675 18.120 1.00 89.06 120 THR A C 1
ATOM 869 O O . THR A 1 120 ? 0.469 -3.972 18.478 1.00 89.06 120 THR A O 1
ATOM 872 N N . GLY A 1 121 ? 1.274 -5.660 17.231 1.00 92.94 121 GLY A N 1
ATOM 873 C CA . GLY A 1 121 ? -0.003 -6.032 16.622 1.00 92.94 121 GLY A CA 1
ATOM 874 C C . GLY A 1 121 ? -0.463 -5.135 15.471 1.00 92.94 121 GLY A C 1
ATOM 875 O O . GLY A 1 121 ? -1.591 -5.317 15.017 1.00 92.94 121 GLY A O 1
ATOM 876 N N . ALA A 1 122 ? 0.368 -4.203 14.987 1.00 98.19 122 ALA A N 1
ATOM 877 C CA . ALA A 1 122 ? 0.038 -3.414 13.805 1.00 98.19 122 ALA A CA 1
ATOM 878 C C . ALA A 1 122 ? -0.222 -4.330 12.599 1.00 98.19 122 ALA A C 1
ATOM 880 O O . ALA A 1 122 ? 0.576 -5.224 12.298 1.00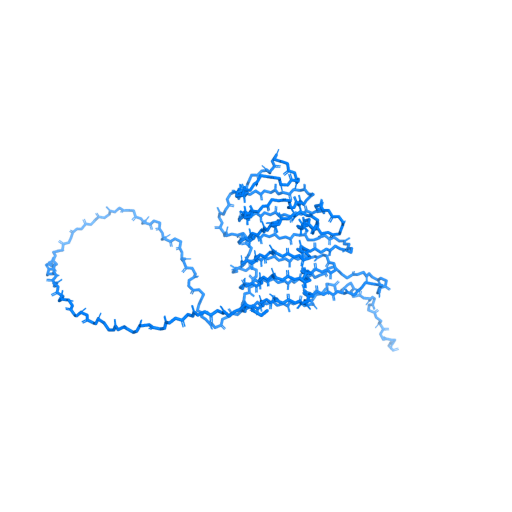 98.19 122 ALA A O 1
ATOM 881 N N . SER A 1 123 ? -1.366 -4.135 11.943 1.00 98.62 123 SER A N 1
ATOM 882 C CA . SER A 1 123 ? -1.774 -4.942 10.796 1.00 98.62 123 SER A CA 1
ATOM 883 C C . SER A 1 123 ? -2.775 -4.205 9.919 1.00 98.62 123 SER A C 1
ATOM 885 O O . SER A 1 123 ? -3.590 -3.408 10.397 1.00 98.62 123 SER A O 1
ATOM 887 N N . VAL A 1 124 ? -2.725 -4.494 8.620 1.00 98.88 124 VAL A N 1
ATOM 888 C CA . VAL A 1 124 ? -3.597 -3.853 7.635 1.00 98.88 124 VAL A CA 1
ATOM 889 C C . VAL A 1 124 ? -4.089 -4.840 6.586 1.00 98.88 124 VAL A C 1
ATOM 891 O O . VAL A 1 124 ? -3.347 -5.684 6.088 1.00 98.88 124 VAL A O 1
ATOM 894 N N . THR A 1 125 ? -5.361 -4.719 6.224 1.00 98.94 125 THR A N 1
ATOM 895 C CA . THR A 1 125 ? -5.899 -5.287 4.989 1.00 98.94 125 THR A CA 1
ATOM 896 C C . THR A 1 125 ? -6.091 -4.165 3.980 1.00 98.94 125 THR A C 1
ATOM 898 O O . THR A 1 125 ? -6.795 -3.198 4.266 1.00 98.94 125 THR A O 1
ATOM 901 N N . ILE A 1 126 ? -5.473 -4.295 2.810 1.00 98.94 126 ILE A N 1
ATOM 902 C CA . ILE A 1 126 ? -5.684 -3.436 1.651 1.00 98.94 126 ILE A CA 1
ATOM 903 C C . ILE A 1 126 ? -6.487 -4.218 0.620 1.00 98.94 126 ILE A C 1
ATOM 905 O O . ILE A 1 126 ? -6.098 -5.316 0.223 1.00 98.94 126 ILE A O 1
ATOM 909 N N . GLN A 1 127 ? -7.610 -3.666 0.183 1.00 98.88 127 GLN A N 1
ATOM 910 C CA . GLN A 1 127 ? -8.505 -4.352 -0.737 1.00 98.88 127 GLN A CA 1
ATOM 911 C C . GLN A 1 127 ? -8.976 -3.418 -1.852 1.00 98.88 127 GLN A C 1
ATOM 913 O O . GLN A 1 127 ? -9.302 -2.264 -1.585 1.00 98.88 127 GLN A O 1
ATOM 918 N N . ASP A 1 128 ? -9.054 -3.919 -3.087 1.00 98.88 128 ASP A N 1
ATOM 919 C CA . ASP A 1 128 ? -9.669 -3.198 -4.212 1.00 98.88 128 ASP A CA 1
ATOM 920 C C . ASP A 1 128 ? -9.124 -1.758 -4.339 1.00 98.88 128 ASP A C 1
ATOM 922 O O . ASP A 1 128 ? -9.874 -0.788 -4.388 1.00 98.88 128 ASP A O 1
ATOM 926 N N . SER A 1 129 ? -7.803 -1.587 -4.246 1.00 98.94 129 SER A N 1
ATOM 927 C CA . SER A 1 129 ? -7.162 -0.267 -4.146 1.00 98.94 129 SER A CA 1
ATOM 928 C C . SER A 1 129 ? -6.003 -0.127 -5.125 1.00 98.94 129 SER A C 1
ATOM 930 O O . SER A 1 129 ? -5.310 -1.102 -5.426 1.00 98.94 129 SER A O 1
ATOM 932 N N . GLU A 1 130 ? -5.798 1.096 -5.606 1.00 98.81 130 GLU A N 1
ATOM 933 C CA . GLU A 1 130 ? -4.655 1.492 -6.427 1.00 98.81 130 GLU A CA 1
ATOM 934 C C . GLU A 1 130 ? -3.562 2.116 -5.559 1.00 98.81 130 GLU A C 1
ATOM 936 O O . GLU A 1 130 ? -3.837 3.002 -4.742 1.00 98.81 130 GLU A O 1
ATOM 941 N N . ILE A 1 131 ? -2.319 1.692 -5.776 1.00 98.88 131 ILE A N 1
ATOM 942 C CA . ILE A 1 131 ? -1.131 2.238 -5.121 1.00 98.88 131 ILE A CA 1
ATOM 943 C C . ILE A 1 131 ? -0.156 2.710 -6.196 1.00 98.88 131 ILE A C 1
ATOM 945 O O . ILE A 1 131 ? 0.367 1.914 -6.972 1.00 98.88 131 ILE A O 1
ATOM 949 N N . ASP A 1 132 ? 0.099 4.011 -6.200 1.00 98.38 132 ASP A N 1
ATOM 950 C CA . ASP A 1 132 ? 1.129 4.644 -7.010 1.00 98.38 132 ASP A CA 1
ATOM 951 C C . ASP A 1 132 ? 2.372 4.862 -6.147 1.00 98.38 132 ASP A C 1
ATOM 953 O O . ASP A 1 132 ? 2.403 5.755 -5.290 1.00 98.38 132 ASP A O 1
ATOM 957 N N . ALA A 1 133 ? 3.396 4.039 -6.362 1.00 96.62 133 ALA A N 1
ATOM 958 C CA . ALA A 1 133 ? 4.649 4.152 -5.627 1.00 96.62 133 ALA A CA 1
ATOM 959 C C . ALA A 1 133 ? 5.524 5.328 -6.094 1.00 96.62 133 ALA A C 1
ATOM 961 O O . ALA A 1 133 ? 6.461 5.695 -5.395 1.00 96.62 133 ALA A O 1
ATOM 962 N N . GLY A 1 134 ? 5.186 5.990 -7.205 1.00 94.69 134 GLY A N 1
ATOM 963 C CA . GLY A 1 134 ? 5.886 7.173 -7.702 1.00 94.69 134 GLY A CA 1
ATOM 964 C C . GLY A 1 134 ? 7.255 6.899 -8.337 1.00 94.69 134 GLY A C 1
ATOM 965 O O . GLY A 1 134 ? 7.722 5.768 -8.447 1.00 94.69 134 GLY A O 1
ATOM 966 N N . SER A 1 135 ? 7.912 7.965 -8.791 1.00 91.19 135 SER A N 1
ATOM 967 C CA . SER A 1 135 ? 9.155 7.894 -9.575 1.00 91.19 135 SER A CA 1
ATOM 968 C C . SER A 1 135 ? 10.396 7.976 -8.691 1.00 91.19 135 SER A C 1
ATOM 970 O O . SER A 1 135 ? 11.070 9.005 -8.642 1.00 91.19 135 SER A O 1
ATOM 972 N N . GLY A 1 136 ? 10.681 6.913 -7.952 1.00 90.44 136 GLY A N 1
ATOM 973 C CA . GLY A 1 136 ? 11.835 6.879 -7.066 1.00 90.44 136 GLY A CA 1
ATOM 974 C C . GLY A 1 136 ? 12.031 5.523 -6.411 1.00 90.44 136 GLY A C 1
ATOM 975 O O . GLY A 1 136 ? 11.323 4.563 -6.747 1.00 90.44 136 GLY A O 1
ATOM 976 N N . PRO A 1 137 ? 12.979 5.437 -5.464 1.00 91.50 137 PRO A N 1
ATOM 977 C CA . PRO A 1 137 ? 13.321 4.191 -4.815 1.00 91.50 137 PRO A CA 1
ATOM 978 C C . PRO A 1 137 ? 12.293 3.809 -3.734 1.00 91.50 137 PRO A C 1
ATOM 980 O O . PRO A 1 137 ? 12.622 3.619 -2.569 1.00 91.50 137 PRO A O 1
ATOM 983 N N . TYR A 1 138 ? 11.019 3.754 -4.112 1.00 95.62 138 TYR A N 1
ATOM 984 C CA . TYR A 1 138 ? 9.894 3.561 -3.211 1.00 95.62 138 TYR A CA 1
ATOM 985 C C . TYR A 1 138 ? 9.307 2.157 -3.325 1.00 95.62 138 TYR A C 1
ATOM 987 O O . TYR A 1 138 ? 9.435 1.478 -4.352 1.00 95.62 138 TYR A O 1
ATOM 995 N N . THR A 1 139 ? 8.624 1.750 -2.259 1.00 97.31 139 THR A N 1
ATOM 996 C CA . THR A 1 139 ? 7.875 0.497 -2.180 1.00 97.31 139 THR A CA 1
ATOM 997 C C . THR A 1 139 ? 6.385 0.780 -2.015 1.00 97.31 139 THR A C 1
ATOM 999 O O . THR A 1 139 ? 5.996 1.619 -1.207 1.00 97.31 139 THR A O 1
ATOM 1002 N N . GLY A 1 140 ? 5.523 0.060 -2.732 1.00 98.38 140 GLY A N 1
ATOM 1003 C CA . GLY A 1 140 ? 4.072 0.183 -2.553 1.00 98.38 140 GLY A CA 1
ATOM 1004 C C . GLY A 1 140 ? 3.602 -0.235 -1.150 1.00 98.38 140 GLY A C 1
ATOM 1005 O O . GLY A 1 140 ? 2.949 0.543 -0.456 1.00 98.38 140 GLY A O 1
ATOM 1006 N N . ILE A 1 141 ? 3.942 -1.452 -0.714 1.00 98.62 141 ILE A N 1
ATOM 1007 C CA . ILE A 1 141 ? 3.597 -1.971 0.626 1.00 98.62 141 ILE A CA 1
ATOM 1008 C C . ILE A 1 141 ? 4.832 -2.591 1.284 1.00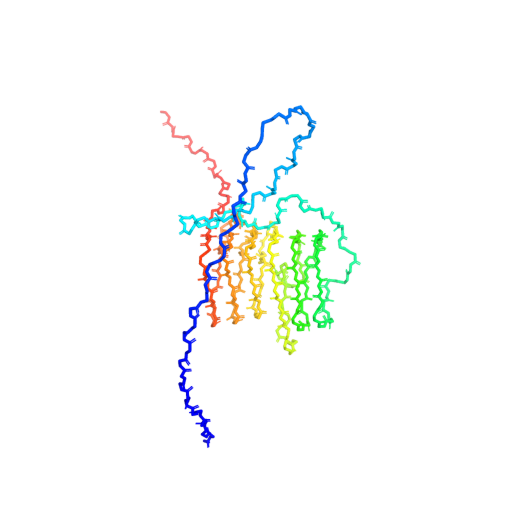 98.62 141 ILE A C 1
ATOM 1010 O O . ILE A 1 141 ? 5.468 -3.468 0.690 1.00 98.62 141 ILE A O 1
ATOM 1014 N N . GLY A 1 142 ? 5.151 -2.137 2.496 1.00 96.81 142 GLY A N 1
ATOM 1015 C CA . GLY A 1 142 ? 6.361 -2.510 3.224 1.00 96.81 142 GLY A CA 1
ATOM 1016 C C . GLY A 1 142 ? 6.201 -3.625 4.260 1.00 96.81 142 GLY A C 1
ATOM 1017 O O . GLY A 1 142 ? 5.131 -3.861 4.814 1.00 96.81 142 GLY A O 1
ATOM 1018 N N . ASP A 1 143 ? 7.325 -4.275 4.543 1.00 94.38 143 ASP A N 1
ATOM 1019 C CA . ASP A 1 143 ? 7.658 -5.089 5.710 1.00 94.38 143 ASP A CA 1
ATOM 1020 C C . ASP A 1 143 ? 6.694 -6.202 6.152 1.00 94.38 143 ASP A C 1
ATOM 1022 O O . ASP A 1 143 ? 6.880 -7.351 5.746 1.00 94.38 143 ASP A O 1
ATOM 1026 N N . ILE A 1 144 ? 5.750 -5.941 7.061 1.00 97.31 144 ILE A N 1
ATOM 1027 C CA . ILE A 1 144 ? 5.089 -7.012 7.829 1.00 97.31 144 ILE A CA 1
ATOM 1028 C C . ILE A 1 144 ? 3.569 -6.876 7.934 1.00 97.31 144 ILE A C 1
ATOM 1030 O O . ILE A 1 144 ? 3.013 -5.786 7.831 1.00 97.31 144 ILE A O 1
ATOM 1034 N N . ASN A 1 145 ? 2.905 -7.992 8.256 1.00 98.19 145 ASN A N 1
ATOM 1035 C CA . ASN A 1 145 ? 1.526 -8.042 8.770 1.00 98.19 145 ASN A CA 1
ATOM 1036 C C . ASN A 1 145 ? 0.466 -7.370 7.883 1.00 98.19 145 ASN A C 1
ATOM 1038 O O . ASN A 1 145 ? -0.487 -6.758 8.382 1.00 98.19 145 ASN A O 1
ATOM 1042 N N . TRP A 1 146 ? 0.594 -7.512 6.567 1.00 98.75 146 TRP A N 1
ATOM 1043 C CA . TRP A 1 146 ? -0.387 -6.995 5.621 1.00 98.75 146 TRP A CA 1
ATOM 1044 C C . TRP A 1 146 ? -1.068 -8.096 4.807 1.00 98.75 146 TRP A C 1
ATOM 1046 O O . TRP A 1 146 ? -0.487 -9.121 4.454 1.00 98.75 146 TRP A O 1
ATOM 1056 N N . THR A 1 147 ? -2.334 -7.870 4.478 1.00 98.88 147 THR A N 1
ATOM 1057 C CA . THR A 1 147 ? -3.065 -8.636 3.464 1.00 98.88 147 THR A CA 1
ATOM 1058 C C . THR A 1 147 ? -3.462 -7.689 2.348 1.00 98.88 147 THR A C 1
ATOM 1060 O O . THR A 1 147 ? -4.113 -6.687 2.607 1.00 98.88 147 THR A O 1
ATOM 1063 N N . ALA A 1 148 ? -3.086 -7.998 1.115 1.00 98.88 148 ALA A N 1
ATOM 1064 C CA . ALA A 1 148 ? -3.416 -7.230 -0.072 1.00 98.88 148 ALA A CA 1
ATOM 1065 C C . ALA A 1 148 ? -4.254 -8.099 -1.019 1.00 98.88 148 ALA A C 1
ATOM 1067 O O . ALA A 1 148 ? -3.802 -9.160 -1.454 1.00 98.88 148 ALA A O 1
ATOM 1068 N N . LEU A 1 149 ? -5.483 -7.664 -1.303 1.00 98.81 149 LEU A N 1
ATOM 1069 C CA . LEU A 1 149 ? -6.461 -8.397 -2.105 1.00 98.81 149 LEU A CA 1
ATOM 1070 C C . LEU A 1 149 ? -6.942 -7.545 -3.279 1.00 98.81 149 LEU A C 1
ATOM 1072 O O . LEU A 1 149 ? -7.525 -6.481 -3.070 1.00 98.81 149 LEU A O 1
ATOM 1076 N N . ARG A 1 150 ? -6.750 -8.039 -4.507 1.00 98.75 150 ARG A N 1
ATOM 1077 C CA . ARG A 1 150 ? -7.124 -7.325 -5.742 1.00 98.75 150 ARG A CA 1
ATOM 1078 C C . ARG A 1 150 ? -6.566 -5.906 -5.801 1.00 98.75 150 ARG A C 1
ATOM 1080 O O . ARG A 1 150 ? -7.241 -4.984 -6.250 1.00 98.75 150 ARG A O 1
ATOM 1087 N N . VAL A 1 151 ? -5.333 -5.718 -5.338 1.00 98.88 151 VAL A N 1
ATOM 1088 C CA . VAL A 1 151 ? -4.663 -4.418 -5.437 1.00 98.88 151 VAL A CA 1
ATOM 1089 C C . VAL A 1 151 ? -4.007 -4.259 -6.801 1.00 98.88 151 VAL A C 1
ATOM 1091 O O . VAL A 1 151 ? -3.548 -5.239 -7.394 1.00 98.88 151 VAL A O 1
ATOM 1094 N N . ASN A 1 152 ? -3.970 -3.018 -7.276 1.00 98.69 152 ASN A N 1
ATOM 1095 C CA . ASN A 1 152 ? -3.209 -2.616 -8.449 1.00 98.69 152 ASN A CA 1
ATOM 1096 C C . ASN A 1 152 ? -2.061 -1.706 -7.988 1.00 98.69 152 ASN A C 1
ATOM 1098 O O . ASN A 1 152 ? -2.318 -0.633 -7.441 1.00 98.69 152 ASN A O 1
ATOM 1102 N N . ILE A 1 153 ? -0.816 -2.150 -8.151 1.00 98.56 153 ILE A N 1
ATOM 1103 C CA . ILE A 1 153 ? 0.371 -1.409 -7.712 1.00 98.56 153 ILE A CA 1
ATOM 1104 C C . ILE A 1 153 ? 1.267 -1.136 -8.913 1.00 98.56 153 ILE A C 1
ATOM 1106 O O . ILE A 1 153 ? 1.662 -2.071 -9.615 1.00 98.56 153 ILE A O 1
ATOM 1110 N N . TYR A 1 154 ? 1.627 0.131 -9.094 1.00 96.94 154 TYR A N 1
ATOM 1111 C CA . TYR A 1 154 ? 2.474 0.574 -10.192 1.00 96.94 154 TYR A CA 1
ATOM 1112 C C . TYR A 1 154 ? 3.471 1.656 -9.768 1.00 96.94 154 TYR A C 1
ATOM 1114 O O . TYR A 1 154 ? 3.355 2.229 -8.679 1.00 96.94 154 TYR A O 1
ATOM 1122 N N . ASN A 1 155 ? 4.452 1.929 -10.636 1.00 95.00 155 ASN A N 1
ATOM 1123 C CA . ASN A 1 155 ? 5.625 2.752 -10.339 1.00 95.00 155 ASN A CA 1
ATOM 1124 C C . ASN A 1 155 ? 6.445 2.195 -9.152 1.00 95.00 155 ASN A C 1
ATOM 1126 O O . ASN A 1 155 ? 6.277 1.043 -8.748 1.00 95.00 155 ASN A O 1
ATOM 1130 N N . GLY A 1 156 ? 7.375 3.002 -8.623 1.00 93.19 156 GLY A N 1
ATOM 1131 C CA . GLY A 1 156 ? 8.337 2.641 -7.576 1.00 93.19 156 GLY A CA 1
ATOM 1132 C C . GLY A 1 156 ? 9.335 1.580 -8.028 1.00 93.19 156 GLY A C 1
ATOM 1133 O O .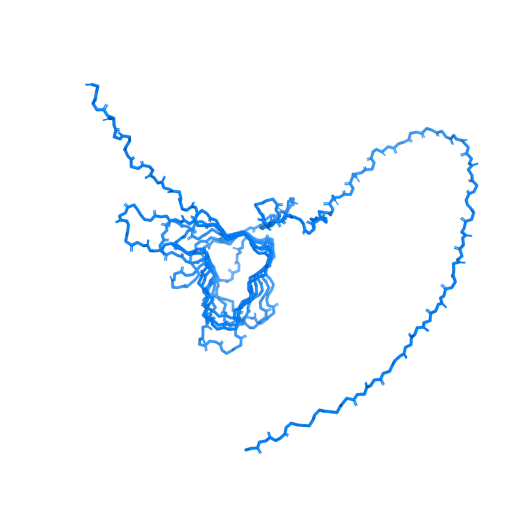 GLY A 1 156 ? 9.044 0.783 -8.917 1.00 93.19 156 GLY A O 1
ATOM 1134 N N . HIS A 1 157 ? 10.523 1.505 -7.421 1.00 90.94 157 HIS A N 1
ATOM 1135 C CA . HIS A 1 157 ? 11.408 0.372 -7.737 1.00 90.94 157 HIS A CA 1
ATOM 1136 C C . HIS A 1 157 ? 10.804 -0.951 -7.235 1.00 90.94 157 HIS A C 1
ATOM 1138 O O . HIS A 1 157 ? 11.189 -2.019 -7.712 1.00 90.94 157 HIS A O 1
ATOM 1144 N N . ARG A 1 158 ? 9.896 -0.920 -6.241 1.00 93.81 158 ARG A N 1
ATOM 1145 C CA . ARG A 1 158 ? 9.311 -2.122 -5.629 1.00 93.81 158 ARG A CA 1
ATOM 1146 C C . ARG A 1 158 ? 7.791 -2.064 -5.540 1.00 93.81 158 ARG A C 1
ATOM 1148 O O . ARG A 1 158 ? 7.239 -1.151 -4.939 1.00 93.81 158 ARG A O 1
ATOM 1155 N N . GLY A 1 159 ? 7.114 -3.112 -6.003 1.00 96.75 159 GLY A N 1
ATOM 1156 C CA . GLY A 1 159 ? 5.677 -3.266 -5.752 1.00 96.75 159 GLY A CA 1
ATOM 1157 C C . GLY A 1 159 ? 5.404 -3.559 -4.273 1.00 96.75 159 GLY A C 1
ATOM 1158 O O . GLY A 1 159 ? 4.786 -2.758 -3.575 1.00 96.75 159 GLY A O 1
ATOM 1159 N N . VAL A 1 160 ? 5.919 -4.684 -3.767 1.00 98.06 160 VAL A N 1
ATOM 1160 C CA . VAL A 1 160 ? 5.811 -5.044 -2.340 1.00 98.06 160 VAL A CA 1
ATOM 1161 C C . VAL A 1 160 ? 7.114 -5.578 -1.748 1.00 98.06 160 VAL A C 1
ATOM 1163 O O . VAL A 1 160 ? 7.888 -6.279 -2.408 1.00 98.06 160 VAL A O 1
ATOM 1166 N N . HIS A 1 161 ? 7.328 -5.296 -0.467 1.00 96.88 161 HIS A N 1
ATOM 1167 C CA . HIS A 1 161 ? 8.293 -5.975 0.386 1.00 96.88 161 HIS A CA 1
ATOM 1168 C C . HIS A 1 161 ? 7.522 -6.735 1.465 1.00 96.88 161 HIS A C 1
ATOM 1170 O O . HIS A 1 161 ? 6.921 -6.127 2.339 1.00 96.88 161 HIS A O 1
ATOM 1176 N N . CYS A 1 162 ? 7.508 -8.065 1.402 1.00 97.19 162 CYS A N 1
ATOM 1177 C CA . CYS A 1 162 ? 7.059 -8.874 2.527 1.00 97.19 162 CYS A CA 1
ATOM 1178 C C . CYS A 1 162 ? 8.286 -9.430 3.234 1.00 97.19 162 CYS A C 1
ATOM 1180 O O . CYS A 1 162 ? 8.882 -10.381 2.742 1.00 97.19 162 CYS A O 1
ATOM 1182 N N . TYR A 1 163 ? 8.664 -8.862 4.369 1.00 96.38 163 TYR A N 1
ATOM 1183 C CA . TYR A 1 163 ? 9.625 -9.470 5.278 1.00 96.38 163 TYR A CA 1
ATOM 1184 C C . TYR A 1 163 ? 8.978 -10.617 6.067 1.00 96.38 163 TYR A C 1
ATOM 1186 O O . TYR A 1 163 ? 9.565 -11.699 6.162 1.00 96.38 163 TYR A O 1
ATOM 1194 N N . ASP A 1 164 ? 7.758 -10.413 6.586 1.00 97.00 164 ASP A N 1
ATOM 1195 C CA . ASP A 1 164 ? 7.064 -11.428 7.380 1.00 97.00 164 ASP A CA 1
ATOM 1196 C C . ASP A 1 164 ? 5.525 -11.327 7.412 1.00 97.00 164 ASP A C 1
ATOM 1198 O O . ASP A 1 164 ? 4.957 -10.250 7.568 1.00 97.00 164 ASP A O 1
ATOM 1202 N N . ASN A 1 165 ? 4.853 -12.484 7.383 1.00 97.56 165 ASN A N 1
ATOM 1203 C CA . ASN A 1 165 ? 3.409 -12.637 7.610 1.00 97.56 165 ASN A CA 1
ATOM 1204 C C . ASN A 1 165 ? 2.554 -11.733 6.709 1.00 97.56 165 ASN A C 1
ATOM 1206 O O . ASN A 1 165 ? 1.759 -10.917 7.179 1.00 97.56 165 ASN A O 1
ATOM 1210 N N . CYS A 1 166 ? 2.714 -11.897 5.397 1.00 98.69 166 CYS A N 1
ATOM 1211 C CA . CYS A 1 166 ? 1.931 -11.147 4.427 1.00 98.69 166 CYS A CA 1
ATOM 1212 C C . CYS A 1 166 ? 1.271 -12.029 3.378 1.00 98.69 166 CYS A C 1
ATOM 1214 O O . CYS A 1 166 ? 1.806 -13.058 2.959 1.00 98.69 166 CYS A O 1
ATOM 1216 N N . THR A 1 167 ? 0.094 -11.605 2.935 1.00 98.75 167 THR A N 1
ATOM 1217 C CA . THR A 1 167 ? -0.652 -12.269 1.867 1.00 98.75 167 THR A CA 1
ATOM 1218 C C . THR A 1 167 ? -0.864 -11.293 0.725 1.00 98.75 167 THR A C 1
ATOM 1220 O O . THR A 1 167 ? -1.447 -10.236 0.931 1.00 98.75 167 THR A O 1
ATOM 1223 N N . LEU A 1 168 ? -0.421 -11.658 -0.476 1.00 98.75 168 LEU A N 1
ATOM 1224 C CA . LEU A 1 168 ? -0.739 -10.952 -1.716 1.00 98.75 168 LEU A CA 1
ATOM 1225 C C . LEU A 1 168 ? -1.601 -11.882 -2.560 1.00 98.75 168 LEU A C 1
ATOM 1227 O O . LEU A 1 168 ? -1.146 -12.964 -2.941 1.00 98.75 168 LEU A O 1
ATOM 1231 N N . GLN A 1 169 ? -2.836 -11.489 -2.829 1.00 98.62 169 GLN A N 1
ATOM 1232 C CA . GLN A 1 169 ? -3.786 -12.354 -3.505 1.00 98.62 169 GLN A CA 1
ATOM 1233 C C . GLN A 1 169 ? -4.564 -11.617 -4.591 1.00 98.62 169 GLN A C 1
ATOM 1235 O O . GLN A 1 169 ? -5.004 -10.482 -4.393 1.00 98.62 169 GLN A O 1
ATOM 1240 N N . ASP A 1 170 ? -4.771 -12.292 -5.723 1.00 98.25 170 ASP A N 1
ATOM 1241 C CA . ASP A 1 170 ? -5.596 -11.814 -6.834 1.00 98.25 170 ASP A CA 1
ATOM 1242 C C . ASP A 1 170 ? -5.189 -10.412 -7.325 1.00 98.25 170 ASP A C 1
ATOM 1244 O O . ASP A 1 170 ? -6.033 -9.642 -7.767 1.00 98.25 170 ASP A O 1
ATOM 1248 N N . SER A 1 171 ? -3.907 -10.055 -7.212 1.00 98.62 171 SER A N 1
ATOM 1249 C CA . SER A 1 171 ? -3.398 -8.688 -7.390 1.00 98.62 171 SER A CA 1
ATOM 1250 C C . SER A 1 171 ? -2.515 -8.526 -8.629 1.00 98.62 171 SER A C 1
ATOM 1252 O O . SER A 1 171 ? -1.985 -9.504 -9.165 1.00 98.62 171 SER A O 1
ATOM 1254 N N . TYR A 1 172 ? -2.350 -7.278 -9.074 1.00 98.38 172 TYR A N 1
ATOM 1255 C CA . TYR A 1 172 ? -1.571 -6.906 -10.253 1.00 98.38 172 TYR A CA 1
ATOM 1256 C C . TYR A 1 172 ? -0.488 -5.889 -9.884 1.00 98.38 172 TYR A C 1
ATOM 1258 O O . TYR A 1 172 ? -0.788 -4.789 -9.428 1.00 98.38 172 TYR A O 1
ATOM 1266 N N . LEU A 1 173 ? 0.775 -6.277 -10.050 1.00 97.94 173 LEU A N 1
ATOM 1267 C CA . LEU A 1 173 ? 1.946 -5.433 -9.807 1.00 97.94 173 LEU A CA 1
ATOM 1268 C C . LEU A 1 173 ? 2.663 -5.231 -11.141 1.00 97.94 173 LEU A C 1
ATOM 1270 O O . LEU A 1 173 ? 3.018 -6.228 -11.771 1.00 97.94 173 LEU A O 1
ATOM 1274 N N . HIS A 1 174 ? 2.870 -3.988 -11.569 1.00 95.25 174 HIS A N 1
ATOM 1275 C CA . HIS A 1 174 ? 3.399 -3.686 -12.904 1.00 95.25 174 HIS A CA 1
ATOM 1276 C C . HIS A 1 174 ? 4.102 -2.326 -12.978 1.00 95.25 174 HIS A C 1
ATOM 1278 O O . HIS A 1 174 ? 4.069 -1.561 -12.025 1.00 95.25 174 HIS A O 1
ATOM 1284 N N . ASP A 1 175 ? 4.748 -2.038 -14.108 1.00 93.44 175 ASP A N 1
ATOM 1285 C CA . ASP A 1 175 ? 5.330 -0.736 -14.455 1.00 93.44 175 ASP A CA 1
ATOM 1286 C C . ASP A 1 175 ? 6.210 -0.139 -13.343 1.00 93.44 175 ASP A C 1
ATOM 1288 O O . ASP A 1 175 ? 6.055 1.027 -12.981 1.00 93.44 175 ASP A O 1
ATOM 1292 N N . GLN A 1 176 ? 7.122 -0.931 -12.764 1.00 92.19 176 GLN A N 1
ATOM 1293 C CA . GLN A 1 176 ? 8.056 -0.413 -11.758 1.00 92.19 176 GLN A CA 1
ATOM 1294 C C . GLN A 1 176 ? 8.872 0.733 -12.347 1.00 92.19 176 GLN A C 1
ATOM 1296 O O . GLN A 1 176 ? 9.262 0.709 -13.508 1.00 92.19 176 GLN A O 1
ATOM 1301 N N . TRP A 1 177 ? 9.177 1.738 -11.543 1.00 91.50 177 TRP A N 1
ATOM 1302 C CA . TRP A 1 177 ? 10.084 2.790 -11.965 1.00 91.50 177 TRP A CA 1
ATOM 1303 C C . TRP A 1 177 ? 11.504 2.223 -12.125 1.00 91.50 177 TRP A C 1
ATOM 1305 O O . TRP A 1 177 ? 12.051 1.657 -11.179 1.00 91.50 177 TRP A O 1
ATOM 1315 N N . ALA A 1 178 ? 12.090 2.395 -13.314 1.00 85.00 178 ALA A N 1
ATOM 1316 C CA . ALA A 1 178 ? 13.494 2.090 -13.578 1.00 85.00 178 ALA A CA 1
ATOM 1317 C C . ALA A 1 178 ? 14.343 3.357 -13.500 1.00 85.00 178 ALA A C 1
ATOM 1319 O O . ALA A 1 178 ? 14.102 4.327 -14.230 1.00 85.00 178 ALA A O 1
ATOM 1320 N N . ALA A 1 179 ? 15.381 3.333 -12.663 1.00 80.44 179 ALA A N 1
ATOM 1321 C CA . ALA A 1 179 ? 16.390 4.379 -12.682 1.00 80.44 179 ALA A CA 1
ATOM 1322 C C . ALA A 1 179 ? 17.194 4.302 -13.986 1.00 80.44 179 ALA A C 1
ATOM 1324 O O . ALA A 1 179 ? 17.707 3.255 -14.383 1.00 80.44 179 ALA A O 1
ATOM 1325 N N . THR A 1 180 ? 17.364 5.440 -14.655 1.00 81.62 180 THR A N 1
ATOM 1326 C CA . THR A 1 180 ? 18.080 5.505 -15.939 1.00 81.62 180 THR A CA 1
ATOM 1327 C C . THR A 1 180 ? 19.584 5.247 -15.812 1.00 81.62 180 THR A C 1
ATOM 1329 O O . THR A 1 180 ? 20.248 4.937 -16.805 1.00 81.62 180 THR A O 1
ATOM 1332 N N . ASP A 1 181 ? 20.130 5.390 -14.604 1.00 81.56 181 ASP A N 1
ATOM 1333 C CA . ASP A 1 181 ? 21.536 5.139 -14.284 1.00 81.56 181 ASP A CA 1
ATOM 1334 C C . ASP A 1 181 ? 21.838 3.660 -13.975 1.00 81.56 181 ASP A C 1
ATOM 1336 O O . ASP A 1 181 ? 23.007 3.291 -13.868 1.00 81.56 181 ASP A O 1
ATOM 1340 N N . GLY A 1 182 ? 20.808 2.807 -13.889 1.00 74.69 182 GLY A N 1
ATOM 1341 C CA . GLY A 1 182 ? 20.946 1.379 -13.601 1.00 74.69 182 GLY A CA 1
ATOM 1342 C C . GLY A 1 182 ? 21.386 1.064 -12.168 1.00 74.69 182 GLY A C 1
ATOM 1343 O O . GLY A 1 182 ? 21.888 -0.031 -11.919 1.00 74.69 182 GLY A O 1
ATOM 1344 N N . THR A 1 183 ? 21.246 2.005 -11.231 1.00 76.25 183 THR A N 1
ATOM 1345 C CA . THR A 1 183 ? 21.695 1.829 -9.837 1.00 76.25 183 THR A CA 1
ATOM 1346 C C . THR A 1 183 ? 20.660 1.157 -8.936 1.00 76.25 183 THR A C 1
ATOM 1348 O O . THR A 1 183 ? 20.999 0.684 -7.850 1.00 76.25 183 THR A O 1
ATOM 1351 N N . THR A 1 184 ? 19.404 1.075 -9.376 1.00 75.25 184 THR A N 1
ATOM 1352 C CA . THR A 1 184 ? 18.303 0.502 -8.599 1.00 75.25 184 THR A CA 1
ATOM 1353 C C . THR A 1 184 ? 17.877 -0.843 -9.157 1.00 75.25 184 THR A C 1
ATOM 1355 O O . THR A 1 184 ? 17.678 -0.980 -10.355 1.00 75.25 184 THR A O 1
ATOM 1358 N N . HIS A 1 185 ? 17.691 -1.826 -8.277 1.00 80.81 185 HIS A N 1
ATOM 1359 C CA . HIS A 1 185 ? 17.151 -3.131 -8.645 1.00 80.81 185 HIS A CA 1
ATOM 1360 C C . HIS A 1 185 ? 15.628 -3.146 -8.493 1.00 80.81 185 HIS A C 1
ATOM 1362 O O . HIS A 1 185 ? 15.109 -3.130 -7.366 1.00 80.81 185 HIS A O 1
ATOM 1368 N N . GLU A 1 186 ? 14.922 -3.240 -9.614 1.00 86.06 186 GLU A N 1
ATOM 1369 C CA . GLU A 1 186 ? 13.469 -3.306 -9.662 1.00 86.06 186 GLU A CA 1
ATOM 1370 C C . GLU A 1 186 ? 12.960 -4.660 -9.156 1.00 86.06 186 GLU A C 1
ATOM 1372 O O . GLU A 1 186 ? 13.595 -5.710 -9.282 1.00 86.06 186 GLU A O 1
ATOM 1377 N N . SER A 1 187 ? 11.811 -4.670 -8.493 1.00 90.44 187 SER A N 1
ATOM 1378 C CA . SER A 1 187 ? 11.208 -5.904 -7.995 1.00 90.44 187 SER A CA 1
ATOM 1379 C C . SER A 1 187 ? 9.701 -5.750 -7.915 1.00 90.44 187 SER A C 1
ATOM 1381 O O . SER A 1 187 ? 9.209 -4.978 -7.099 1.00 90.44 187 SER A O 1
ATOM 1383 N N . ALA A 1 188 ? 8.945 -6.550 -8.667 1.00 92.75 188 ALA A N 1
ATOM 1384 C CA . ALA A 1 188 ? 7.502 -6.621 -8.446 1.00 92.75 188 ALA A CA 1
ATOM 1385 C C . ALA A 1 188 ? 7.215 -6.986 -6.980 1.00 92.75 188 ALA A C 1
ATOM 1387 O O . ALA A 1 188 ? 6.473 -6.289 -6.293 1.00 92.75 188 ALA A O 1
ATOM 1388 N N . ALA A 1 189 ? 7.894 -8.007 -6.453 1.00 95.00 189 ALA A N 1
ATOM 1389 C CA . ALA A 1 189 ? 7.742 -8.396 -5.064 1.00 95.00 189 ALA A CA 1
ATOM 1390 C C . ALA A 1 189 ? 9.020 -8.990 -4.465 1.00 95.00 189 ALA A C 1
ATOM 1392 O O . ALA A 1 189 ? 9.763 -9.705 -5.137 1.00 95.00 189 ALA A O 1
ATOM 1393 N N . ARG A 1 190 ? 9.243 -8.732 -3.175 1.00 94.56 190 ARG A N 1
ATOM 1394 C CA . ARG A 1 190 ? 10.234 -9.424 -2.341 1.00 94.56 190 ARG A CA 1
ATOM 1395 C C . ARG A 1 190 ? 9.516 -10.256 -1.286 1.00 94.56 190 ARG A C 1
ATOM 1397 O O . ARG A 1 190 ? 8.582 -9.767 -0.653 1.00 94.56 190 ARG A O 1
ATOM 1404 N N . MET A 1 191 ? 9.950 -11.503 -1.125 1.00 94.50 191 MET A N 1
ATOM 1405 C CA . MET A 1 191 ? 9.318 -12.495 -0.255 1.00 94.50 191 MET A CA 1
ATOM 1406 C C . MET A 1 191 ? 10.284 -12.951 0.830 1.00 94.50 191 MET A C 1
ATOM 1408 O O . MET A 1 191 ? 11.359 -13.469 0.535 1.00 94.50 191 MET A O 1
ATOM 1412 N N . GLY A 1 192 ? 9.870 -12.768 2.072 1.00 94.31 192 GLY A N 1
ATOM 1413 C CA . GLY A 1 192 ? 10.517 -13.253 3.273 1.00 94.31 192 GLY A CA 1
ATOM 1414 C C . GLY A 1 192 ? 9.747 -14.434 3.850 1.00 94.31 192 GLY A C 1
ATOM 1415 O O . GLY A 1 192 ? 9.354 -15.361 3.138 1.00 94.31 192 GLY A O 1
ATOM 1416 N N . GLN A 1 193 ? 9.559 -14.439 5.165 1.00 95.19 193 GLN A N 1
ATOM 1417 C CA . GLN A 1 193 ? 8.940 -15.559 5.865 1.00 95.19 193 GLN A CA 1
ATOM 1418 C C . GLN A 1 193 ? 7.415 -15.439 5.901 1.00 95.19 193 GLN A C 1
ATOM 1420 O O . GLN A 1 193 ? 6.848 -14.354 5.832 1.00 95.19 193 GLN A O 1
ATOM 1425 N N . ARG A 1 194 ? 6.727 -16.587 5.997 1.00 96.38 194 ARG A N 1
ATOM 1426 C CA . ARG A 1 194 ? 5.256 -16.662 6.126 1.00 96.38 194 ARG A CA 1
ATOM 1427 C C . ARG A 1 194 ? 4.496 -15.875 5.040 1.00 96.38 194 ARG A C 1
ATOM 1429 O O . ARG A 1 194 ? 3.338 -15.515 5.234 1.00 96.38 194 ARG A O 1
ATOM 1436 N N . SER A 1 195 ? 5.132 -15.636 3.892 1.00 96.69 195 SER A N 1
ATOM 1437 C CA . SER A 1 195 ? 4.529 -14.959 2.749 1.00 96.69 195 SER A CA 1
ATOM 1438 C C . SER A 1 195 ? 3.634 -15.921 1.967 1.00 96.69 195 SER A C 1
ATOM 1440 O O . SER A 1 195 ? 4.014 -17.061 1.699 1.00 96.69 195 SER A O 1
ATOM 1442 N N . ARG A 1 196 ? 2.450 -15.459 1.559 1.00 98.00 196 ARG A N 1
ATOM 1443 C CA . ARG A 1 196 ? 1.505 -16.219 0.729 1.00 98.00 196 ARG A CA 1
ATOM 1444 C C . ARG A 1 196 ? 1.131 -15.413 -0.504 1.00 98.00 196 ARG A C 1
ATOM 1446 O O . ARG A 1 196 ? 0.345 -14.476 -0.406 1.00 98.00 196 ARG A O 1
ATOM 1453 N N . PHE A 1 197 ? 1.689 -15.763 -1.660 1.00 97.19 197 PHE A N 1
ATOM 1454 C CA . PHE A 1 197 ? 1.357 -15.117 -2.933 1.00 97.19 197 PHE A CA 1
ATOM 1455 C C . PHE A 1 197 ? 0.484 -16.054 -3.765 1.00 97.19 197 PHE A C 1
ATOM 1457 O O . PHE A 1 197 ? 0.919 -17.143 -4.133 1.00 97.19 197 PHE A O 1
ATOM 1464 N N . ILE A 1 198 ? -0.765 -15.659 -4.009 1.00 97.56 198 ILE A N 1
ATOM 1465 C CA . ILE A 1 198 ? -1.805 -16.531 -4.561 1.00 97.56 198 ILE A CA 1
ATOM 1466 C C . ILE A 1 198 ? -2.455 -15.841 -5.761 1.00 97.56 198 ILE A C 1
ATOM 1468 O O . ILE A 1 198 ? -3.071 -14.794 -5.605 1.00 97.56 198 ILE A O 1
ATOM 1472 N N . HIS A 1 199 ? -2.343 -16.450 -6.946 1.00 97.19 199 HIS A N 1
ATOM 1473 C CA . HIS A 1 199 ? -3.050 -16.015 -8.158 1.00 97.19 199 HIS A CA 1
ATOM 1474 C C . HIS A 1 199 ? -2.840 -14.522 -8.488 1.00 97.19 199 HIS A C 1
ATOM 1476 O O . HIS A 1 199 ? -3.785 -13.777 -8.692 1.00 97.19 199 HIS A O 1
ATOM 1482 N N . ASN A 1 200 ? -1.584 -14.070 -8.524 1.00 97.44 200 ASN A N 1
ATOM 1483 C CA . ASN A 1 200 ? -1.232 -12.688 -8.867 1.00 97.44 200 ASN A CA 1
ATOM 1484 C C . ASN A 1 200 ? -0.626 -12.606 -10.268 1.00 97.44 200 ASN A C 1
ATOM 1486 O O . ASN A 1 200 ? 0.040 -13.546 -10.702 1.00 97.44 200 ASN A O 1
ATOM 1490 N N . THR A 1 201 ? -0.755 -11.449 -10.913 1.00 96.81 201 THR A N 1
ATOM 1491 C CA . THR A 1 201 ? 0.106 -11.070 -12.039 1.00 96.81 201 THR A CA 1
ATOM 1492 C C . THR A 1 201 ? 1.210 -10.169 -11.513 1.00 96.81 201 THR A C 1
ATOM 1494 O O . THR A 1 201 ? 0.954 -9.059 -11.053 1.00 96.81 201 THR A O 1
ATOM 1497 N N . LEU A 1 202 ? 2.446 -10.660 -11.563 1.00 95.19 202 LEU A N 1
ATOM 1498 C CA . LEU A 1 202 ? 3.631 -9.933 -11.121 1.00 95.19 202 LEU A CA 1
ATOM 1499 C C . LEU A 1 202 ? 4.482 -9.629 -12.350 1.00 95.19 202 LEU A C 1
ATOM 1501 O O . LEU A 1 202 ? 5.228 -10.488 -12.820 1.00 95.19 202 LEU A O 1
ATOM 1505 N N . TRP A 1 203 ? 4.336 -8.426 -12.893 1.00 90.12 203 TRP A N 1
ATOM 1506 C CA . TRP A 1 203 ? 5.083 -7.987 -14.058 1.00 90.12 203 TRP A CA 1
ATOM 1507 C C . TRP A 1 203 ? 6.238 -7.087 -13.628 1.00 90.12 203 TRP A C 1
ATOM 1509 O O . TRP A 1 203 ? 6.042 -6.102 -12.924 1.00 90.12 203 TRP A O 1
ATOM 1519 N N . CYS A 1 204 ? 7.449 -7.454 -14.051 1.00 77.38 204 CYS A N 1
ATOM 1520 C CA . CYS A 1 204 ? 8.637 -6.608 -13.986 1.00 77.38 204 CYS A CA 1
ATOM 1521 C C . CYS A 1 204 ? 8.869 -5.922 -15.344 1.00 77.38 204 CYS A C 1
ATOM 1523 O O . CYS A 1 204 ? 9.819 -6.234 -16.058 1.00 77.38 204 CYS A O 1
ATOM 1525 N N . ASN A 1 205 ? 7.931 -5.076 -15.768 1.00 77.25 205 ASN A N 1
ATOM 1526 C CA . ASN A 1 205 ? 7.995 -4.316 -17.021 1.00 77.25 205 ASN A CA 1
ATOM 1527 C C . ASN A 1 205 ? 8.300 -2.851 -16.745 1.00 77.25 205 ASN A C 1
ATOM 1529 O O . ASN A 1 205 ? 7.557 -1.966 -17.169 1.00 77.25 205 ASN A O 1
ATOM 1533 N N . ALA A 1 206 ? 9.398 -2.595 -16.040 1.00 69.38 206 ALA A N 1
ATOM 1534 C CA . ALA A 1 206 ? 9.832 -1.227 -15.862 1.00 69.38 206 ALA A CA 1
ATOM 1535 C C . ALA A 1 206 ? 9.932 -0.546 -17.238 1.00 69.38 206 ALA A C 1
ATOM 1537 O O . ALA A 1 206 ? 10.511 -1.143 -18.159 1.00 69.38 206 ALA A O 1
ATOM 1538 N N . PRO A 1 207 ? 9.321 0.637 -17.436 1.00 64.62 207 PRO A N 1
ATOM 1539 C CA . PRO A 1 207 ? 9.338 1.291 -18.724 1.00 64.62 207 PRO A CA 1
ATOM 1540 C C . PRO A 1 207 ? 10.784 1.672 -19.008 1.00 64.62 207 PRO A C 1
ATOM 1542 O O . PRO A 1 207 ? 11.309 2.656 -18.490 1.00 64.62 207 PRO A O 1
ATOM 1545 N N . ILE A 1 208 ? 11.451 0.853 -19.821 1.00 61.22 208 ILE A N 1
ATOM 1546 C CA . ILE A 1 208 ? 12.754 1.186 -20.364 1.00 61.22 208 ILE A CA 1
ATOM 1547 C C . ILE A 1 208 ? 12.572 2.487 -21.138 1.00 61.22 208 ILE A C 1
ATOM 1549 O O . ILE A 1 208 ? 11.945 2.524 -22.197 1.00 61.22 208 ILE A O 1
ATOM 1553 N N . SER A 1 209 ? 13.136 3.577 -20.626 1.00 50.69 209 SER A N 1
ATOM 1554 C CA . SER A 1 209 ? 13.517 4.687 -21.484 1.00 50.69 209 SER A CA 1
ATOM 1555 C C . SER A 1 209 ? 14.520 4.105 -22.475 1.00 50.69 209 SER A C 1
ATOM 1557 O O . SER A 1 209 ? 15.695 3.931 -22.145 1.00 50.69 209 SER A O 1
ATOM 1559 N N . LEU A 1 210 ? 14.022 3.681 -23.642 1.00 45.19 210 LEU A N 1
ATOM 1560 C CA . LEU A 1 210 ? 14.816 3.193 -24.759 1.00 45.19 210 LEU A CA 1
ATOM 1561 C C . LEU A 1 210 ? 15.962 4.179 -24.957 1.00 45.19 210 LEU A C 1
ATOM 1563 O O . LEU A 1 210 ? 15.762 5.326 -25.359 1.00 45.19 210 LEU A O 1
ATOM 1567 N N . ARG A 1 211 ? 17.169 3.719 -24.625 1.00 44.19 211 ARG A N 1
ATOM 1568 C CA . ARG A 1 211 ? 18.399 4.364 -25.053 1.00 44.19 211 ARG A CA 1
ATOM 1569 C C . ARG A 1 211 ? 18.291 4.517 -26.566 1.00 44.19 211 ARG A C 1
ATOM 1571 O O . ARG A 1 211 ? 17.920 3.568 -27.249 1.00 44.19 211 ARG A O 1
ATOM 1578 N N . THR A 1 212 ? 18.553 5.735 -27.023 1.00 42.56 212 THR A N 1
ATOM 1579 C CA . THR A 1 212 ? 18.959 6.137 -28.369 1.00 42.56 212 THR A CA 1
ATOM 1580 C C . THR A 1 212 ? 18.978 4.991 -29.376 1.00 42.56 212 THR A C 1
ATOM 1582 O O . THR A 1 212 ? 19.792 4.076 -29.250 1.00 42.56 212 THR A O 1
ATOM 1585 N N . ALA A 1 213 ? 18.133 5.068 -30.406 1.00 41.56 213 ALA A N 1
ATOM 1586 C CA . ALA A 1 213 ? 18.330 4.281 -31.612 1.00 41.56 213 ALA A CA 1
ATOM 1587 C C . ALA A 1 213 ? 19.790 4.451 -32.061 1.00 41.56 213 ALA A C 1
ATOM 1589 O O . ALA A 1 213 ? 20.187 5.525 -32.514 1.00 41.56 213 ALA A O 1
ATOM 1590 N N . VAL A 1 214 ? 20.609 3.413 -31.890 1.00 45.03 214 VAL A N 1
ATOM 1591 C CA . VAL A 1 214 ? 21.880 3.323 -32.598 1.00 45.03 214 VAL A CA 1
ATOM 1592 C C . VAL A 1 214 ? 21.479 3.109 -34.047 1.00 45.03 214 VAL A C 1
ATOM 1594 O O . VAL A 1 214 ? 21.111 2.005 -34.444 1.00 45.03 214 VAL A O 1
ATOM 1597 N N . ALA A 1 215 ? 21.456 4.196 -34.817 1.00 42.59 215 ALA A N 1
ATOM 1598 C CA . ALA A 1 215 ? 21.410 4.097 -36.261 1.00 42.59 215 ALA A CA 1
ATOM 1599 C C . ALA A 1 215 ? 22.635 3.277 -36.679 1.00 42.59 215 ALA A C 1
ATOM 1601 O O . ALA A 1 215 ? 23.773 3.675 -36.423 1.00 42.59 215 ALA A O 1
ATOM 1602 N N . LEU A 1 216 ? 22.397 2.103 -37.261 1.00 39.72 216 LEU A N 1
ATOM 1603 C CA . LEU A 1 216 ? 23.447 1.383 -37.966 1.00 39.72 216 LEU A CA 1
ATOM 1604 C C . LEU A 1 216 ? 23.920 2.299 -39.106 1.00 39.72 216 LEU A C 1
ATOM 1606 O O . LEU A 1 216 ? 23.065 2.803 -39.842 1.00 39.72 216 LEU A O 1
ATOM 1610 N N . PRO A 1 217 ? 25.230 2.570 -39.239 1.00 45.50 217 PRO A N 1
ATOM 1611 C CA . PRO A 1 217 ? 25.720 3.317 -40.383 1.00 45.50 217 PRO A CA 1
ATOM 1612 C C . PRO A 1 217 ? 25.388 2.535 -41.658 1.00 45.50 217 PRO A C 1
ATOM 1614 O O . PRO A 1 217 ? 25.579 1.318 -41.711 1.00 45.50 217 PRO A O 1
ATOM 1617 N N . THR A 1 218 ? 24.835 3.254 -42.633 1.00 60.75 218 THR A N 1
ATOM 1618 C CA . THR A 1 218 ? 24.581 2.786 -44.001 1.00 60.75 218 THR A CA 1
ATOM 1619 C C . THR A 1 218 ? 25.866 2.402 -44.709 1.00 60.75 218 THR A C 1
ATOM 1621 O O . THR A 1 218 ? 26.835 3.185 -44.563 1.00 60.75 218 THR A O 1
#